Protein AF-A0A3B9WZW9-F1 (afdb_monomer)

Mean predicted aligned error: 7.16 Å

Solvent-accessible surface area (backbone atoms only — not comparable to full-atom values): 12029 Å² total; per-residue (Å²): 133,87,58,75,76,75,75,52,64,78,89,74,57,85,87,67,88,77,80,92,67,87,62,89,79,68,76,54,49,74,54,47,45,52,53,58,74,66,52,78,63,45,73,67,54,46,50,53,49,33,56,51,42,52,54,52,48,54,34,58,73,70,75,47,75,91,78,85,86,82,87,87,83,77,62,91,89,69,46,62,64,55,53,55,48,52,53,43,42,32,37,23,88,87,39,55,44,96,91,36,53,34,39,58,60,55,46,71,43,51,83,53,70,64,40,42,52,41,52,57,50,46,42,75,72,44,93,50,86,68,82,86,81,56,76,88,82,60,65,55,89,95,38,97,76,63,52,66,70,56,53,52,53,54,49,53,39,43,76,73,70,38,54,91,50,65,68,55,27,53,49,53,50,50,29,51,73,71,72,41,41,68,60,50,54,51,56,54,61,75,78,103

Foldseek 3Di:
DDDPLVVDDVVLDDPDDDDPDDDLPPQPLVVVVVVLVPDACDPVLLVVLLVVLVVLVVCVVVVHPPDDDDDFDDDPPPCRSVSVSLLLQLLAQVRDHPNHRSVVSNLVNHDDPSSSVSSVVSSVSDNDDRQDDDPVPQDDVPCPPDDPVRSVVLSVLVSVVADPPPVRSVVCVVCVVVVNNVVVVVVVVVVD

Sequence (192 aa):
MTQIRNLFDPQRGLQRSIEKVISYQASQEDRLKAEISEYIVTESIDQQLEILLEKIEAALDSGGGHEIGVWVSGFYGSGKSSFTKYLGLALDDSVQVDGQPFVRHLHDRLTRPKTKALLGAVNKRLSAAVIMLDLASQQIAGATLAEVSTVLYYKVLQELGYSRNMKVAALERKLKKDKRYEEFRKLFQEET

Secondary structure (DSSP, 8-state):
---GGGGS-TTT-SSS---SS--SS---HHHHHHHHHH----HHHHHHHHHHHHHHHHHHHTT--S---------TTSSHHHHHHHHHHHT-TT-EETTEEHHHHHHHH---HHHHHHHHHHHHH--PPP----TTT-PPTT-TT--HHHHHHHHHHHHTT--SSHHHHHHHHHHHHTT-HHHHHHHHHH--

Structure (mmCIF, N/CA/C/O backbone):
data_AF-A0A3B9WZW9-F1
#
_entry.id   AF-A0A3B9WZW9-F1
#
loop_
_atom_site.group_PDB
_atom_site.id
_atom_site.type_symbol
_atom_site.label_atom_id
_atom_site.label_alt_id
_atom_site.label_comp_id
_atom_site.label_asym_id
_atom_site.label_entity_id
_atom_site.label_seq_id
_atom_site.pdbx_PDB_ins_code
_atom_site.Cartn_x
_atom_site.Cartn_y
_atom_site.Cartn_z
_atom_site.occupancy
_atom_site.B_iso_or_equiv
_atom_site.auth_seq_id
_atom_site.auth_comp_id
_atom_site.auth_asym_id
_atom_site.auth_atom_id
_atom_site.pdbx_PDB_model_num
ATOM 1 N N . MET A 1 1 ? -12.213 -22.114 39.902 1.00 71.50 1 MET A N 1
ATOM 2 C CA . MET A 1 1 ? -11.213 -21.150 39.392 1.00 71.50 1 MET A CA 1
ATOM 3 C C . MET A 1 1 ? -11.313 -21.103 37.878 1.00 71.50 1 MET A C 1
ATOM 5 O O . MET A 1 1 ? -11.317 -22.163 37.264 1.00 71.50 1 MET A O 1
ATOM 9 N N . THR A 1 2 ? -11.420 -19.917 37.282 1.00 80.31 2 THR A N 1
ATOM 10 C CA . THR A 1 2 ? -11.384 -19.761 35.821 1.00 80.31 2 THR A CA 1
ATOM 11 C C . THR A 1 2 ? -9.961 -20.010 35.333 1.00 80.31 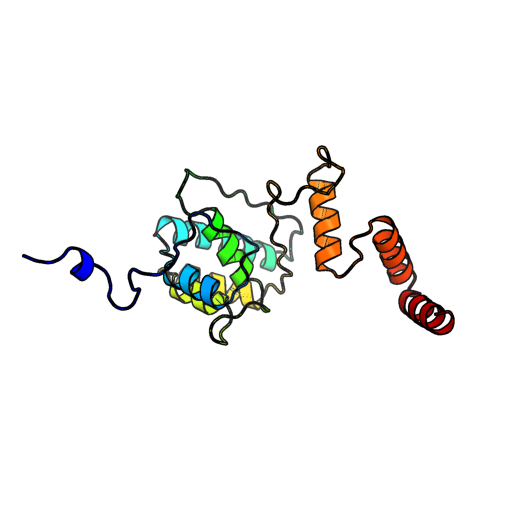2 THR A C 1
ATOM 13 O O . THR A 1 2 ? -9.027 -19.381 35.823 1.00 80.31 2 THR A O 1
ATOM 16 N N . GLN A 1 3 ? -9.773 -20.937 34.393 1.00 89.12 3 GLN A N 1
ATOM 17 C CA . GLN A 1 3 ? -8.469 -21.102 33.752 1.00 89.12 3 GLN A CA 1
ATOM 18 C C . GLN A 1 3 ? -8.208 -19.901 32.838 1.00 89.12 3 GLN A C 1
ATOM 20 O O . GLN A 1 3 ? -9.082 -19.542 32.054 1.00 89.12 3 GLN A O 1
ATOM 25 N N . ILE A 1 4 ? -7.010 -19.308 32.903 1.00 88.00 4 ILE A N 1
ATOM 26 C CA . ILE A 1 4 ? -6.629 -18.125 32.103 1.00 88.00 4 ILE A CA 1
ATOM 27 C C . ILE A 1 4 ? -6.865 -18.362 30.601 1.00 88.00 4 ILE A C 1
ATOM 29 O O . ILE A 1 4 ? -7.328 -17.471 29.900 1.00 88.00 4 ILE A O 1
ATOM 33 N N . ARG A 1 5 ? -6.645 -19.595 30.122 1.00 86.56 5 ARG A N 1
ATOM 34 C CA . ARG A 1 5 ? -6.960 -20.030 28.750 1.00 86.56 5 ARG A CA 1
ATOM 35 C C . ARG A 1 5 ? -8.390 -19.687 28.312 1.00 86.56 5 ARG A C 1
ATOM 37 O O . ARG A 1 5 ? -8.596 -19.369 27.148 1.00 86.56 5 ARG A O 1
ATOM 44 N N . ASN A 1 6 ? -9.353 -19.740 29.226 1.00 87.25 6 ASN A N 1
ATOM 45 C CA . ASN A 1 6 ? -10.769 -19.526 28.930 1.00 87.25 6 ASN A CA 1
ATOM 46 C C . ASN A 1 6 ? -11.146 -18.036 28.862 1.00 87.25 6 ASN A C 1
ATOM 48 O O . ASN A 1 6 ? -12.297 -17.726 28.578 1.00 87.25 6 ASN A O 1
ATOM 52 N N . LEU A 1 7 ? -10.205 -17.123 29.136 1.00 87.75 7 LEU A N 1
ATOM 53 C CA . LEU A 1 7 ? -10.393 -15.678 28.962 1.00 87.75 7 LEU A CA 1
ATOM 54 C C . LEU A 1 7 ? -10.143 -15.221 27.518 1.00 87.75 7 LEU A C 1
ATOM 56 O O . LEU A 1 7 ? -10.521 -14.111 27.155 1.00 87.75 7 LEU A O 1
ATOM 60 N N . PHE A 1 8 ? -9.477 -16.045 26.710 1.00 84.06 8 PHE A N 1
ATOM 61 C CA . PHE A 1 8 ? -9.136 -15.707 25.334 1.00 84.06 8 PHE A CA 1
ATOM 62 C C . PHE A 1 8 ? -10.252 -16.090 24.365 1.00 84.06 8 PHE A C 1
ATOM 64 O O . PHE A 1 8 ? -10.980 -17.054 24.594 1.00 84.06 8 PHE A O 1
ATOM 71 N N . ASP A 1 9 ? -10.341 -15.351 23.258 1.00 81.81 9 ASP A N 1
ATOM 72 C CA . ASP A 1 9 ? -11.302 -15.607 22.187 1.00 81.81 9 ASP A CA 1
ATOM 73 C C . ASP A 1 9 ? -11.101 -17.023 21.599 1.00 81.81 9 ASP A C 1
ATOM 75 O O . ASP A 1 9 ? -10.060 -17.296 20.981 1.00 81.81 9 ASP A O 1
ATOM 79 N N . PRO A 1 10 ? -12.079 -17.935 21.763 1.00 78.06 10 PRO A N 1
ATOM 80 C CA . PRO A 1 10 ? -11.962 -19.304 21.282 1.00 78.06 10 PRO A CA 1
ATOM 81 C C . PRO A 1 10 ? -11.911 -19.397 19.752 1.00 78.06 10 PRO A C 1
ATOM 83 O O . PRO A 1 10 ? -11.393 -20.390 19.243 1.00 78.06 10 PRO A O 1
ATOM 86 N N . GLN A 1 11 ? -12.387 -18.385 19.014 1.00 77.00 11 GLN A N 1
ATOM 87 C CA . GLN A 1 11 ? -12.337 -18.368 17.548 1.00 77.00 11 GLN A CA 1
ATOM 88 C C . GLN A 1 11 ? -10.932 -18.080 17.010 1.00 77.00 11 GLN A C 1
ATOM 90 O O . GLN A 1 11 ? -10.587 -18.531 15.921 1.00 77.00 11 GLN A O 1
ATOM 95 N N . ARG A 1 12 ? -10.101 -17.356 17.770 1.00 74.06 12 ARG A N 1
ATOM 96 C CA . ARG A 1 12 ? -8.727 -17.010 17.363 1.00 74.06 12 ARG A CA 1
ATOM 97 C C . ARG A 1 12 ? -7.711 -18.086 17.728 1.00 74.06 12 ARG A C 1
ATOM 99 O O . ARG A 1 12 ? -6.684 -18.209 17.063 1.00 74.06 12 ARG A O 1
ATOM 106 N N . GLY A 1 13 ? -8.006 -18.876 18.759 1.00 75.00 13 GLY A N 1
ATOM 107 C CA . GLY A 1 13 ? -7.117 -19.916 19.263 1.00 75.00 13 GLY A CA 1
ATOM 108 C C . GLY A 1 13 ? -5.845 -19.366 19.927 1.00 75.00 13 GLY A C 1
ATOM 109 O O . GLY A 1 13 ? -5.483 -18.201 19.796 1.00 75.00 13 GLY A O 1
ATOM 110 N N . LEU A 1 14 ? -5.154 -20.235 20.671 1.00 79.19 14 LEU A N 1
ATOM 111 C CA . LEU A 1 14 ? -3.939 -19.886 21.430 1.00 79.19 14 LEU A CA 1
ATOM 112 C C . LEU A 1 14 ? -2.651 -20.486 20.862 1.00 79.19 14 LEU A C 1
ATOM 114 O O . LEU A 1 14 ? -1.567 -20.139 21.310 1.00 79.19 14 LEU A O 1
ATOM 118 N N . GLN A 1 15 ? -2.770 -21.403 19.902 1.00 81.75 15 GLN A N 1
ATOM 119 C CA . GLN A 1 15 ? -1.647 -22.200 19.392 1.00 81.75 15 GLN A CA 1
ATOM 120 C C . GLN A 1 15 ? -1.048 -21.638 18.095 1.00 81.75 15 GLN A C 1
ATOM 122 O O . GLN A 1 15 ? -0.235 -22.293 17.449 1.00 81.75 15 GLN A O 1
ATOM 127 N N . ARG A 1 16 ? -1.473 -20.441 17.678 1.00 76.19 16 ARG A N 1
ATOM 128 C CA . ARG A 1 16 ? -1.017 -19.813 16.436 1.00 76.19 16 ARG A CA 1
ATOM 129 C C . ARG A 1 16 ? 0.234 -18.972 16.667 1.00 76.19 16 ARG A C 1
ATOM 131 O O . ARG A 1 16 ? 0.377 -18.333 17.708 1.00 76.19 16 ARG A O 1
ATOM 138 N N . SER A 1 17 ? 1.104 -18.931 15.662 1.00 76.56 17 SER A N 1
ATOM 139 C CA . SER A 1 17 ? 2.227 -17.995 15.648 1.00 76.56 17 SER A CA 1
ATOM 140 C C . SER A 1 17 ? 1.712 -16.569 15.455 1.00 76.56 17 SER A C 1
ATOM 142 O O . SER A 1 17 ? 0.846 -16.338 14.612 1.00 76.56 17 SER A O 1
ATOM 144 N N . ILE A 1 18 ? 2.244 -15.622 16.228 1.00 76.25 18 ILE A N 1
ATOM 145 C CA . ILE A 1 18 ? 1.981 -14.191 16.062 1.00 76.25 18 ILE A CA 1
ATOM 146 C C . ILE A 1 18 ? 3.287 -13.545 15.624 1.00 76.25 18 ILE A C 1
ATOM 148 O O . ILE A 1 18 ? 4.288 -13.590 16.345 1.00 76.25 18 ILE A O 1
ATOM 152 N N . GLU A 1 19 ? 3.270 -12.941 14.441 1.00 73.94 19 GLU A N 1
ATOM 153 C CA . GLU A 1 19 ? 4.418 -12.200 13.942 1.00 73.94 19 GLU A CA 1
ATOM 154 C C . GLU A 1 19 ? 4.633 -10.938 14.771 1.00 73.94 19 GLU A C 1
ATOM 156 O O . GLU A 1 19 ? 3.714 -10.163 15.039 1.00 73.94 19 GLU A O 1
ATOM 161 N N . LYS A 1 20 ? 5.881 -10.726 15.186 1.00 73.19 20 LYS A N 1
ATOM 162 C CA . LYS A 1 20 ? 6.245 -9.564 16.005 1.00 73.19 20 LYS A CA 1
ATOM 163 C C . LYS A 1 20 ? 6.284 -8.275 15.188 1.00 73.19 20 LYS A C 1
ATOM 165 O O . LYS A 1 20 ? 6.186 -7.192 15.761 1.00 73.19 20 LYS A O 1
ATOM 170 N N . VAL A 1 21 ? 6.494 -8.387 13.875 1.00 75.56 21 VAL A N 1
ATOM 171 C CA . VAL A 1 21 ? 6.738 -7.257 12.979 1.00 75.56 21 VAL A CA 1
ATOM 172 C C . VAL A 1 21 ? 5.962 -7.448 11.683 1.00 75.56 21 VAL A C 1
ATOM 174 O O . VAL A 1 21 ? 5.984 -8.516 11.080 1.00 75.56 21 VAL A O 1
ATOM 177 N N . ILE A 1 22 ? 5.314 -6.376 11.236 1.00 78.12 22 ILE A N 1
ATOM 178 C CA . ILE A 1 22 ? 4.653 -6.325 9.934 1.00 78.12 22 ILE A CA 1
ATOM 179 C C . ILE A 1 22 ? 5.714 -6.222 8.839 1.00 78.12 22 ILE A C 1
ATOM 181 O O . ILE A 1 22 ? 6.475 -5.255 8.800 1.00 78.12 22 ILE A O 1
ATOM 185 N N . SER A 1 23 ? 5.736 -7.206 7.940 1.00 77.38 23 SER A N 1
ATOM 186 C CA . SER A 1 23 ? 6.577 -7.214 6.740 1.00 77.38 23 SER A CA 1
ATOM 187 C C . SER A 1 23 ? 5.741 -6.974 5.487 1.00 77.38 23 SER A C 1
ATOM 189 O O . SER A 1 23 ? 4.603 -7.439 5.383 1.00 77.38 23 SER A O 1
ATOM 191 N N . TYR A 1 24 ? 6.332 -6.286 4.514 1.00 73.06 24 TYR A N 1
ATOM 192 C CA . TYR A 1 24 ? 5.744 -6.062 3.194 1.00 73.06 24 TYR A CA 1
ATOM 193 C C . TYR A 1 24 ? 5.831 -7.283 2.267 1.00 73.06 24 TYR A C 1
ATOM 195 O O . TYR A 1 24 ? 5.110 -7.343 1.281 1.00 73.06 24 TYR A O 1
ATOM 203 N N . GLN A 1 25 ? 6.693 -8.258 2.577 1.00 64.88 25 GLN A N 1
ATOM 204 C CA . GLN A 1 25 ? 6.951 -9.424 1.716 1.00 64.88 25 GLN A CA 1
ATOM 205 C C . GLN A 1 25 ? 6.120 -10.659 2.093 1.00 64.88 25 GLN A C 1
ATOM 207 O O . GLN A 1 25 ? 6.136 -11.659 1.380 1.00 64.88 25 GLN A O 1
ATOM 212 N N . ALA A 1 26 ? 5.415 -10.627 3.228 1.00 58.44 26 ALA A N 1
ATOM 213 C CA . ALA A 1 26 ? 4.589 -11.743 3.671 1.00 58.44 26 ALA A CA 1
ATOM 214 C C . ALA A 1 26 ? 3.283 -11.779 2.857 1.00 58.44 26 ALA A C 1
ATOM 216 O O . ALA A 1 26 ? 2.298 -11.147 3.230 1.00 58.44 26 ALA A O 1
ATOM 217 N N . SER A 1 27 ? 3.307 -12.499 1.734 1.00 59.19 27 SER A N 1
ATOM 218 C CA . SER A 1 27 ? 2.210 -12.614 0.761 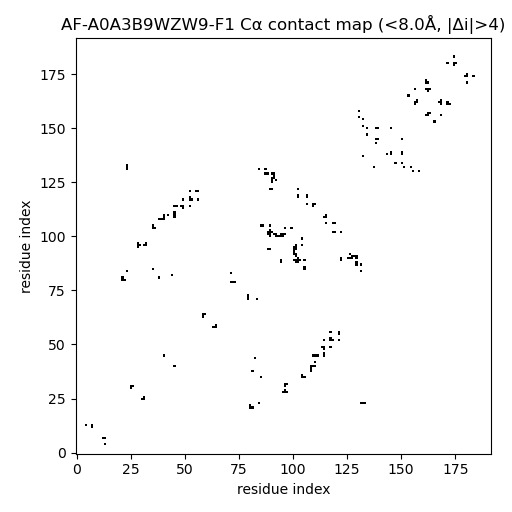1.00 59.19 27 SER A CA 1
ATOM 219 C C . SER A 1 27 ? 1.383 -13.897 0.891 1.00 59.19 27 SER A C 1
ATOM 221 O O . SER A 1 27 ? 0.573 -14.196 0.020 1.00 59.19 27 SER A O 1
ATOM 223 N N . GLN A 1 28 ? 1.566 -14.682 1.960 1.00 74.94 28 GLN A N 1
ATOM 224 C CA . GLN A 1 28 ? 0.666 -15.812 2.199 1.00 74.94 28 GLN A CA 1
ATOM 225 C C . GLN A 1 28 ? -0.715 -15.271 2.569 1.00 74.94 28 GLN A C 1
ATOM 227 O O . GLN A 1 28 ? -0.862 -14.619 3.604 1.00 74.94 28 GLN A O 1
ATOM 232 N N . GLU A 1 29 ? -1.706 -15.551 1.726 1.00 83.62 29 GLU A N 1
ATOM 233 C CA . GLU A 1 29 ? -3.083 -15.068 1.861 1.00 83.62 29 GLU A CA 1
ATOM 234 C C . GLU A 1 29 ? -3.657 -15.337 3.260 1.00 83.62 29 GLU A C 1
ATOM 236 O O . GLU A 1 29 ? -4.173 -14.418 3.892 1.00 83.62 29 GLU A O 1
ATOM 241 N N . ASP A 1 30 ? -3.450 -16.540 3.809 1.00 82.88 30 ASP A N 1
ATOM 242 C CA . ASP A 1 30 ? -3.883 -16.907 5.168 1.00 82.88 30 ASP A CA 1
ATOM 243 C C . ASP A 1 30 ? -3.315 -15.984 6.255 1.00 82.88 30 ASP A C 1
ATOM 245 O O . ASP A 1 30 ? -3.989 -15.655 7.236 1.00 82.88 30 ASP A O 1
ATOM 249 N N . ARG A 1 31 ? -2.066 -15.537 6.088 1.00 83.88 31 ARG A N 1
ATOM 250 C CA . ARG A 1 31 ? -1.434 -14.600 7.025 1.00 83.88 31 ARG A CA 1
ATOM 251 C C . ARG A 1 31 ? -2.016 -13.213 6.863 1.00 83.88 31 ARG A C 1
ATOM 253 O O . ARG A 1 31 ? -2.354 -12.585 7.860 1.00 83.88 31 ARG A O 1
ATOM 260 N N . LEU A 1 32 ? -2.162 -12.756 5.621 1.00 88.69 32 LEU A N 1
ATOM 261 C CA . LEU A 1 32 ? -2.729 -11.446 5.332 1.00 88.69 32 LEU A CA 1
ATOM 262 C C . LEU A 1 32 ? -4.173 -11.342 5.842 1.00 88.69 32 LEU A C 1
ATOM 264 O O . LEU A 1 32 ? -4.550 -10.319 6.410 1.00 88.69 32 LEU A O 1
ATOM 268 N N . LYS A 1 33 ? -4.943 -12.428 5.725 1.00 90.19 33 LYS A N 1
ATOM 269 C CA . LYS A 1 33 ? -6.277 -12.586 6.305 1.00 90.19 33 LYS A CA 1
ATOM 270 C C . LYS A 1 33 ? -6.266 -12.411 7.817 1.00 90.19 33 LYS A C 1
ATOM 272 O O . LYS A 1 33 ? -7.033 -11.605 8.340 1.00 90.19 33 LYS A O 1
ATOM 277 N N . ALA A 1 34 ? -5.399 -13.135 8.524 1.00 87.81 34 ALA A N 1
ATOM 278 C CA . ALA A 1 34 ? -5.277 -13.001 9.973 1.00 87.81 34 ALA A CA 1
ATOM 279 C C . ALA A 1 34 ? -4.880 -11.567 10.366 1.00 87.81 34 ALA A C 1
ATOM 281 O O . ALA A 1 34 ? -5.552 -10.941 11.185 1.00 87.81 34 ALA A O 1
ATOM 282 N N . GLU A 1 35 ? -3.862 -11.013 9.705 1.00 90.25 35 GLU A N 1
ATOM 283 C CA . GLU A 1 35 ? -3.354 -9.656 9.913 1.00 90.25 35 GLU A CA 1
ATOM 284 C C . GLU A 1 35 ? -4.445 -8.583 9.773 1.00 90.25 35 GLU A C 1
ATOM 286 O O . GLU A 1 35 ? -4.653 -7.792 10.698 1.00 90.25 35 GLU A O 1
ATOM 291 N N . ILE A 1 36 ? -5.178 -8.558 8.652 1.00 92.88 36 ILE A N 1
ATOM 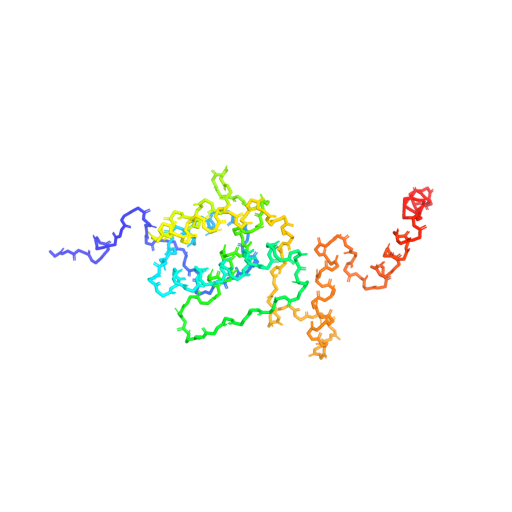292 C CA . ILE A 1 36 ? -6.242 -7.566 8.443 1.00 92.88 36 ILE A CA 1
ATOM 293 C C . ILE A 1 36 ? -7.436 -7.824 9.363 1.00 92.88 36 ILE A C 1
ATOM 295 O O . ILE A 1 36 ? -8.087 -6.877 9.807 1.00 92.88 36 ILE A O 1
ATOM 299 N N . SER A 1 37 ? -7.698 -9.087 9.724 1.00 91.12 37 SER A N 1
ATOM 300 C CA . SER A 1 37 ? -8.785 -9.432 10.643 1.00 91.12 37 SER A CA 1
ATOM 301 C C . SER A 1 37 ? -8.570 -8.923 12.071 1.00 91.12 37 SER A C 1
ATOM 303 O O . SER A 1 37 ? -9.526 -8.713 12.824 1.00 91.12 37 SER A O 1
ATOM 305 N N . GLU A 1 38 ? -7.311 -8.696 12.429 1.00 88.81 38 GLU A N 1
ATOM 306 C CA . GLU A 1 38 ? -6.873 -8.244 13.746 1.00 88.81 38 GLU A CA 1
ATOM 307 C C . GLU A 1 38 ? -6.491 -6.772 13.765 1.00 88.81 38 GLU A C 1
ATOM 309 O O . GLU A 1 38 ? -6.250 -6.214 14.835 1.00 88.81 38 GLU A O 1
ATOM 314 N N . TYR A 1 39 ? -6.466 -6.130 12.599 1.00 93.12 39 TYR A N 1
ATOM 315 C CA . TYR A 1 39 ? -6.153 -4.723 12.501 1.00 93.12 39 TYR A CA 1
ATOM 316 C C . TYR A 1 39 ? -7.255 -3.878 13.139 1.00 93.12 39 TYR A C 1
ATOM 318 O O . TYR A 1 39 ? -8.403 -3.866 12.691 1.00 93.12 39 TYR A O 1
ATOM 326 N N . ILE A 1 40 ? -6.892 -3.156 14.195 1.00 92.75 40 ILE A N 1
ATOM 327 C CA . ILE A 1 40 ? -7.779 -2.210 14.861 1.00 92.75 40 ILE A CA 1
ATOM 328 C C . ILE A 1 40 ? -7.452 -0.808 14.360 1.00 92.75 40 ILE A C 1
ATOM 330 O O . ILE A 1 40 ? -6.406 -0.242 14.683 1.00 92.75 40 ILE A O 1
ATOM 334 N N . VAL A 1 41 ? -8.372 -0.246 13.581 1.00 95.19 41 VAL A N 1
ATOM 335 C CA . VAL A 1 41 ? -8.332 1.160 13.184 1.00 95.19 41 VAL A CA 1
ATOM 336 C C . VAL A 1 41 ? -8.798 1.989 14.375 1.00 95.19 41 VAL A C 1
ATOM 338 O O . VAL A 1 41 ? -9.970 1.978 14.744 1.00 95.19 41 VAL A O 1
ATOM 341 N N . THR A 1 42 ? -7.861 2.687 15.008 1.00 94.94 42 THR A N 1
ATOM 342 C CA . THR A 1 42 ? -8.189 3.684 16.030 1.00 94.94 42 THR A CA 1
ATOM 343 C C . THR A 1 42 ? -8.753 4.941 15.374 1.00 94.94 42 THR A C 1
ATOM 345 O O . THR A 1 42 ? -8.535 5.180 14.187 1.00 94.94 42 THR A O 1
ATOM 348 N N . GLU A 1 43 ? -9.412 5.794 16.157 1.00 95.56 43 GLU A N 1
ATOM 349 C CA . GLU A 1 43 ? -9.909 7.093 15.681 1.00 95.56 43 GLU A CA 1
ATOM 350 C C . GLU A 1 43 ? -8.806 7.927 15.006 1.00 95.56 43 GLU A C 1
ATOM 352 O O . GLU A 1 43 ? -9.015 8.497 13.937 1.00 95.56 43 GLU A O 1
ATOM 357 N N . SER A 1 44 ? -7.598 7.924 15.583 1.00 94.06 44 SER A N 1
ATOM 358 C CA . SER A 1 44 ? -6.443 8.622 15.015 1.00 94.06 44 SER A CA 1
ATOM 359 C C . SER A 1 44 ? -6.019 8.041 13.662 1.00 94.06 44 SER A C 1
ATOM 361 O O . SER A 1 44 ? -5.787 8.803 12.728 1.00 94.06 44 SER A O 1
ATOM 363 N N . ILE A 1 45 ? -5.960 6.711 13.521 1.00 95.25 45 ILE A N 1
ATOM 364 C CA . ILE A 1 45 ? -5.635 6.056 12.242 1.00 95.25 45 ILE A CA 1
ATOM 365 C C . ILE A 1 45 ? -6.680 6.414 11.182 1.00 95.25 45 ILE A C 1
ATOM 367 O O . ILE A 1 45 ? -6.312 6.793 10.072 1.00 95.25 45 ILE A O 1
ATOM 371 N N . ASP A 1 46 ? -7.965 6.327 11.531 1.00 96.56 46 ASP A N 1
ATOM 372 C CA . ASP A 1 46 ? -9.079 6.645 10.632 1.00 96.56 46 ASP A CA 1
ATOM 373 C C . ASP A 1 46 ? -9.002 8.109 10.160 1.00 96.56 46 ASP A C 1
ATOM 375 O O . ASP A 1 46 ? -9.092 8.402 8.970 1.00 96.56 46 ASP A O 1
ATOM 379 N N . GLN A 1 47 ? -8.726 9.044 11.077 1.00 96.69 47 GLN A N 1
ATOM 380 C CA . GLN A 1 47 ? -8.537 10.457 10.750 1.00 96.69 47 GLN A CA 1
ATOM 381 C C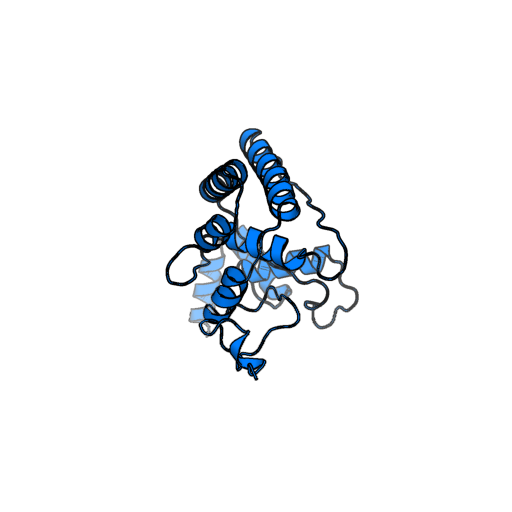 . GLN A 1 47 ? -7.332 10.719 9.843 1.00 96.69 47 GLN A C 1
ATOM 383 O O . GLN A 1 47 ? -7.442 11.519 8.916 1.00 96.69 47 GLN A O 1
ATOM 388 N N . GLN A 1 48 ? -6.197 10.060 10.076 1.00 95.75 48 GLN A N 1
ATOM 389 C CA . GLN A 1 48 ? -5.021 10.219 9.216 1.00 95.75 48 GLN A CA 1
ATOM 390 C C . GLN A 1 48 ? -5.246 9.620 7.820 1.00 95.75 48 GLN A C 1
ATOM 392 O O . GLN A 1 48 ? -4.794 10.203 6.834 1.00 95.75 48 GLN A O 1
ATOM 397 N N . LEU A 1 49 ? -5.979 8.504 7.715 1.00 96.69 49 LEU A N 1
ATOM 398 C CA . LEU A 1 49 ? -6.412 7.960 6.424 1.00 96.69 49 LEU A CA 1
ATOM 399 C C . LEU A 1 49 ? -7.338 8.934 5.696 1.00 96.69 49 LEU A C 1
ATOM 401 O O . LEU A 1 49 ? -7.126 9.173 4.514 1.00 96.69 49 LEU A O 1
ATOM 405 N N . GLU A 1 50 ? -8.317 9.524 6.388 1.00 97.31 50 GLU A N 1
ATOM 406 C CA . GLU A 1 50 ? -9.221 10.517 5.795 1.00 97.31 50 GLU A CA 1
ATOM 407 C C . GLU A 1 50 ? -8.434 11.681 5.184 1.00 97.31 50 GLU A C 1
ATOM 409 O O . GLU A 1 50 ? -8.587 11.960 3.999 1.00 97.31 50 GLU A O 1
ATOM 414 N N . ILE A 1 51 ? -7.532 12.296 5.959 1.00 95.94 51 ILE A N 1
ATOM 415 C CA . ILE A 1 51 ? -6.707 13.422 5.497 1.00 95.94 51 ILE A CA 1
ATOM 416 C C . ILE A 1 51 ? -5.880 13.023 4.272 1.00 95.94 51 ILE A C 1
ATOM 418 O O . ILE A 1 51 ? -5.812 13.771 3.299 1.00 95.94 51 ILE A O 1
ATOM 422 N N . LEU A 1 52 ? -5.241 11.853 4.302 1.00 94.94 52 LEU A N 1
ATOM 423 C CA . LEU A 1 52 ? -4.426 11.385 3.185 1.00 94.94 52 LEU A CA 1
ATOM 424 C C . LEU A 1 52 ? -5.270 11.138 1.927 1.00 94.94 52 LEU A C 1
ATOM 426 O O . LEU A 1 52 ? -4.891 11.576 0.841 1.00 94.94 52 LEU A O 1
ATOM 430 N N . LEU A 1 53 ? -6.420 10.481 2.065 1.00 95.00 53 LEU A N 1
ATOM 431 C CA . LEU A 1 53 ? -7.307 10.184 0.942 1.00 95.00 53 LEU A CA 1
ATOM 432 C C . LEU A 1 53 ? -7.903 11.458 0.329 1.00 95.00 53 LEU A C 1
ATOM 434 O O . LEU A 1 53 ? -7.969 11.547 -0.892 1.00 95.00 53 LEU A O 1
ATOM 438 N N . GLU A 1 54 ? -8.244 12.470 1.133 1.00 95.00 54 GLU A N 1
ATOM 439 C CA . GLU A 1 54 ? -8.661 13.790 0.630 1.00 95.00 54 GLU A CA 1
ATOM 440 C C . GLU A 1 54 ? -7.568 14.457 -0.211 1.00 95.00 54 GLU A C 1
ATOM 442 O O . GLU A 1 54 ? -7.849 15.061 -1.245 1.00 95.00 54 GLU A O 1
ATOM 447 N N . LYS A 1 55 ? -6.300 14.355 0.214 1.00 92.31 55 LYS A N 1
ATOM 448 C CA . LYS A 1 55 ? -5.174 14.901 -0.559 1.00 92.31 55 LYS A CA 1
ATOM 449 C C . LYS A 1 55 ? -4.968 14.149 -1.867 1.00 92.31 55 LYS A C 1
ATOM 451 O O . LYS A 1 55 ? -4.680 14.788 -2.877 1.00 92.31 55 LYS A O 1
ATOM 456 N N . ILE A 1 56 ? -5.132 12.826 -1.859 1.00 90.88 56 ILE A N 1
ATOM 457 C CA . ILE A 1 56 ? -5.068 12.014 -3.080 1.00 90.88 56 ILE A CA 1
ATOM 458 C C . ILE A 1 56 ? -6.214 12.394 -4.025 1.00 90.88 56 ILE A C 1
ATOM 460 O O . ILE A 1 56 ? -5.974 12.628 -5.205 1.00 90.88 56 ILE A O 1
ATOM 464 N N . GLU A 1 57 ? -7.441 12.520 -3.521 1.00 90.44 57 GLU A N 1
ATOM 465 C CA . GLU A 1 57 ? -8.601 12.915 -4.323 1.00 90.44 57 GLU A CA 1
ATOM 466 C C . GLU A 1 57 ? -8.419 14.304 -4.949 1.00 90.44 57 GLU A C 1
ATOM 468 O O . GLU A 1 57 ? -8.546 14.450 -6.165 1.00 90.44 57 GLU A O 1
ATOM 473 N N . ALA A 1 58 ? -8.008 15.301 -4.160 1.00 89.88 58 ALA A N 1
ATOM 474 C CA . ALA A 1 58 ? -7.746 16.651 -4.661 1.00 89.88 58 ALA A CA 1
ATOM 475 C C . ALA A 1 58 ? -6.637 16.682 -5.732 1.00 89.88 58 ALA A C 1
ATOM 477 O O . ALA A 1 58 ? -6.679 17.478 -6.677 1.00 89.88 58 ALA A O 1
ATOM 478 N N . ALA A 1 59 ? -5.636 15.807 -5.615 1.00 87.88 59 ALA A N 1
ATOM 479 C CA . ALA A 1 59 ? -4.591 15.671 -6.622 1.00 87.88 59 ALA A CA 1
ATOM 480 C C . ALA A 1 59 ? -5.107 15.049 -7.926 1.00 87.88 59 ALA A C 1
ATOM 482 O O . ALA A 1 59 ? -4.713 15.478 -9.011 1.00 87.88 59 ALA A O 1
ATOM 483 N N . LEU A 1 60 ? -6.009 14.071 -7.830 1.00 86.88 60 LEU A N 1
ATOM 484 C CA . LEU A 1 60 ? -6.662 13.472 -8.992 1.00 86.88 60 LEU A CA 1
ATOM 485 C C . LEU A 1 60 ? -7.584 14.477 -9.698 1.00 86.88 60 LEU A C 1
ATOM 487 O O . LEU A 1 60 ? -7.614 14.509 -10.927 1.00 86.88 60 LEU A O 1
ATOM 491 N N . ASP A 1 61 ? -8.294 15.323 -8.949 1.00 88.00 61 ASP A N 1
ATOM 492 C CA . ASP A 1 61 ? -9.187 16.352 -9.503 1.00 88.00 61 ASP A CA 1
ATOM 493 C C . ASP A 1 61 ? -8.434 17.483 -10.218 1.00 88.00 61 ASP A C 1
ATOM 495 O O . ASP A 1 61 ? -8.914 18.021 -11.213 1.00 88.00 61 ASP A O 1
ATOM 499 N N . SER A 1 62 ? -7.234 17.829 -9.748 1.00 84.38 62 SER A N 1
ATOM 500 C CA . SER A 1 62 ? -6.401 18.894 -10.332 1.00 84.38 62 SER A CA 1
ATOM 501 C C . SER A 1 62 ? -5.614 18.465 -11.579 1.00 84.38 62 SER A C 1
ATOM 503 O O . SER A 1 62 ? -4.753 19.205 -12.051 1.00 84.38 62 SER A O 1
ATOM 505 N N . GLY A 1 63 ? -5.913 17.291 -12.143 1.00 74.75 63 GLY A N 1
ATOM 506 C CA . GLY A 1 63 ? -5.252 16.773 -13.343 1.00 74.75 63 GLY A CA 1
ATOM 507 C C . GLY A 1 63 ? -3.949 16.018 -13.068 1.00 74.75 63 GLY A C 1
ATOM 508 O O . GLY A 1 63 ? -3.216 15.729 -14.010 1.00 74.75 63 GLY A O 1
ATOM 509 N N . GLY A 1 64 ? -3.676 15.663 -11.805 1.00 64.06 64 GLY A N 1
ATOM 510 C CA . GLY A 1 64 ? -2.606 14.743 -11.421 1.00 64.06 64 GLY A CA 1
ATOM 511 C C . GLY A 1 64 ? -1.228 15.387 -11.286 1.00 64.06 64 GLY A C 1
ATOM 512 O O . GLY A 1 64 ? -0.318 15.031 -12.025 1.00 64.06 64 GLY A O 1
ATOM 513 N N . GLY A 1 65 ? -1.032 16.279 -10.308 1.00 58.25 65 GLY A N 1
ATOM 514 C CA . GLY A 1 65 ? 0.314 16.729 -9.922 1.00 58.25 65 GLY A CA 1
ATOM 515 C C . GLY A 1 65 ? 1.211 15.532 -9.573 1.00 58.25 65 GLY A C 1
ATOM 516 O O . GLY A 1 65 ? 0.939 14.808 -8.619 1.00 58.25 65 GLY A O 1
ATOM 517 N N . HIS A 1 66 ? 2.250 15.297 -10.378 1.00 59.06 66 HIS A N 1
ATOM 518 C CA . HIS A 1 66 ? 2.907 13.989 -10.519 1.00 59.06 66 HIS A CA 1
ATOM 519 C C . HIS A 1 66 ? 3.827 13.545 -9.365 1.00 59.06 66 HIS A C 1
ATOM 521 O O . HIS A 1 66 ? 4.449 12.490 -9.466 1.00 59.06 66 HIS A O 1
ATOM 527 N N . GLU A 1 67 ? 3.935 14.298 -8.269 1.00 69.50 67 GLU A N 1
ATOM 528 C CA . GLU A 1 67 ? 4.947 14.043 -7.234 1.00 69.50 67 GLU A CA 1
ATOM 529 C C . GLU A 1 67 ? 4.406 14.363 -5.833 1.00 69.50 67 GLU A C 1
ATOM 531 O O . GLU A 1 67 ? 4.616 15.446 -5.290 1.00 69.50 67 GLU A O 1
ATOM 536 N N . ILE A 1 68 ? 3.687 13.412 -5.227 1.00 74.31 68 ILE A N 1
ATOM 537 C CA . ILE A 1 68 ? 3.201 13.536 -3.845 1.00 74.31 68 ILE A CA 1
ATOM 538 C C . ILE A 1 68 ? 4.058 12.668 -2.932 1.00 74.31 68 ILE A C 1
ATOM 540 O O . ILE A 1 68 ? 4.035 11.441 -3.010 1.00 74.31 68 ILE A O 1
ATOM 544 N N . GLY A 1 69 ? 4.799 13.321 -2.039 1.00 85.81 69 GLY A N 1
ATOM 545 C CA . GLY A 1 69 ? 5.509 12.669 -0.945 1.00 85.81 69 GLY A CA 1
ATOM 546 C C . GLY A 1 69 ? 4.670 12.670 0.330 1.00 85.81 69 GLY A C 1
ATOM 547 O O . GLY A 1 69 ? 4.201 13.721 0.763 1.00 85.81 69 GLY A O 1
ATOM 548 N N . VAL A 1 70 ? 4.513 11.504 0.959 1.00 89.50 70 VAL A N 1
ATOM 549 C CA . VAL A 1 70 ? 3.832 11.357 2.254 1.00 89.50 70 VAL A CA 1
ATOM 550 C C . VAL A 1 70 ? 4.822 10.822 3.276 1.00 89.50 70 VAL A C 1
ATOM 552 O O . VAL A 1 70 ? 5.465 9.798 3.052 1.00 89.50 70 VAL A O 1
ATOM 555 N N . TRP A 1 71 ? 4.929 11.501 4.417 1.00 92.00 71 TRP A N 1
ATOM 556 C CA . TRP A 1 71 ? 5.771 11.071 5.528 1.00 92.00 71 TRP A CA 1
ATOM 557 C C . TRP A 1 71 ? 4.914 10.541 6.678 1.00 92.00 71 TRP A C 1
ATOM 559 O O . TRP A 1 71 ? 4.154 11.293 7.287 1.00 92.00 71 TRP A O 1
ATOM 569 N N . VAL A 1 72 ? 5.055 9.253 6.999 1.00 92.44 72 VAL A N 1
ATOM 570 C CA . VAL A 1 72 ? 4.331 8.606 8.104 1.00 92.44 72 VAL A CA 1
ATOM 571 C C . VAL A 1 72 ? 5.275 8.419 9.292 1.00 92.44 72 VAL A C 1
ATOM 573 O O . VAL A 1 72 ? 6.231 7.647 9.228 1.00 92.44 72 VAL A O 1
ATOM 576 N N . SER A 1 73 ? 5.002 9.112 10.399 1.00 92.56 73 SER A N 1
ATOM 577 C CA . SER A 1 73 ? 5.823 9.099 11.618 1.00 92.56 73 SER A CA 1
ATOM 578 C C . SER A 1 73 ? 5.008 8.770 12.874 1.00 92.56 73 SER A C 1
ATOM 580 O O . SER A 1 73 ? 3.782 8.710 12.843 1.00 92.56 73 SER A O 1
ATOM 582 N N . GLY A 1 74 ? 5.694 8.464 13.982 1.00 90.19 74 GLY A N 1
ATOM 583 C CA . GLY A 1 74 ? 5.065 8.026 15.235 1.00 90.19 74 GLY A CA 1
ATOM 584 C C . GLY A 1 74 ? 5.899 7.014 16.026 1.00 90.19 74 GLY A C 1
ATOM 585 O O . GLY A 1 74 ? 6.850 6.422 15.508 1.00 90.19 74 GLY A O 1
ATOM 586 N N . PHE A 1 75 ? 5.529 6.787 17.287 1.00 89.94 75 PHE A N 1
ATOM 587 C CA . PHE A 1 75 ? 6.261 5.926 18.227 1.00 89.94 75 PHE A CA 1
ATOM 588 C C . PHE A 1 75 ? 6.242 4.434 17.851 1.00 89.94 75 PHE A C 1
ATOM 590 O O . PHE A 1 75 ? 5.471 3.988 16.997 1.00 89.94 75 PHE A O 1
ATOM 597 N N . TYR A 1 76 ? 7.118 3.635 18.464 1.00 87.25 76 TYR A N 1
ATOM 598 C CA . TYR A 1 76 ? 7.111 2.182 18.275 1.00 87.25 76 TYR A CA 1
ATOM 599 C C . TYR A 1 76 ? 5.744 1.590 18.659 1.00 87.25 76 TYR A C 1
ATOM 601 O O . TYR A 1 76 ? 5.152 1.990 19.656 1.00 87.25 76 TYR A O 1
ATOM 609 N N . GLY A 1 77 ? 5.223 0.671 17.841 1.00 85.31 77 GLY A N 1
ATOM 610 C CA . GLY A 1 77 ? 3.902 0.070 18.057 1.00 85.31 77 GLY A CA 1
ATOM 611 C C . GLY A 1 77 ? 2.700 0.940 17.662 1.00 85.31 77 GLY A C 1
ATOM 612 O O . GLY A 1 77 ? 1.575 0.471 17.759 1.00 85.31 77 GLY A O 1
ATOM 613 N N . SER A 1 78 ? 2.894 2.162 17.147 1.00 89.06 78 SER A N 1
ATOM 614 C CA . SER A 1 78 ? 1.783 3.058 16.769 1.00 89.06 78 SER A CA 1
ATOM 615 C C . SER A 1 78 ? 1.044 2.681 15.471 1.00 89.06 78 SER A C 1
ATOM 617 O O . SER A 1 78 ? 0.211 3.446 15.001 1.00 89.06 78 SER A O 1
ATOM 619 N N . GLY A 1 79 ? 1.380 1.549 14.843 1.00 90.44 79 GLY A N 1
ATOM 620 C CA . GLY A 1 79 ? 0.695 1.058 13.639 1.00 90.44 79 GLY A CA 1
ATOM 621 C C . GLY A 1 79 ? 1.162 1.635 12.295 1.00 90.44 79 GLY A C 1
ATOM 622 O O . GLY A 1 79 ? 0.514 1.372 11.291 1.00 90.44 79 GLY A O 1
ATOM 623 N N . LYS A 1 80 ? 2.286 2.367 12.230 1.00 93.06 80 LYS A N 1
ATOM 624 C CA . LYS A 1 80 ? 2.795 2.991 10.982 1.00 93.06 80 LYS A CA 1
ATOM 625 C C . LYS A 1 80 ? 2.958 2.013 9.816 1.00 93.06 80 LYS A C 1
ATOM 627 O O . LYS A 1 80 ? 2.455 2.271 8.734 1.00 93.06 80 LYS A O 1
ATOM 632 N N . SER A 1 81 ? 3.649 0.892 10.040 1.00 91.12 81 SER A N 1
ATOM 633 C CA . SER A 1 81 ? 3.898 -0.091 8.979 1.00 91.12 81 SER A CA 1
ATOM 634 C C . SER A 1 81 ? 2.608 -0.771 8.521 1.00 91.12 81 SER A C 1
ATOM 636 O O . SER A 1 81 ? 2.444 -1.020 7.336 1.00 91.12 81 SER A O 1
ATOM 638 N N . SER A 1 82 ? 1.670 -1.035 9.440 1.00 92.75 82 SER A N 1
ATOM 639 C CA . SER A 1 82 ? 0.332 -1.532 9.092 1.00 92.75 82 SER A CA 1
ATOM 640 C C . SER A 1 82 ? -0.452 -0.508 8.277 1.00 92.75 82 SER A C 1
ATOM 642 O O . SER A 1 82 ? -1.058 -0.873 7.279 1.00 92.75 82 SER A O 1
ATOM 644 N N . PHE A 1 83 ? -0.405 0.769 8.672 1.00 95.25 83 PHE A N 1
ATOM 645 C CA . PHE A 1 83 ? -1.072 1.869 7.975 1.00 95.25 83 PHE A CA 1
ATOM 646 C C . PHE A 1 83 ? -0.650 1.920 6.504 1.00 95.25 83 PHE A C 1
ATOM 648 O O . PHE A 1 83 ? -1.495 1.867 5.615 1.00 95.25 83 PHE A O 1
ATOM 655 N N . THR A 1 84 ? 0.657 1.964 6.237 1.00 94.31 84 THR A N 1
ATOM 656 C CA . THR A 1 84 ? 1.189 2.056 4.871 1.00 94.31 84 THR A CA 1
ATOM 657 C C . THR A 1 84 ? 1.020 0.755 4.095 1.00 94.31 84 THR A C 1
ATOM 659 O O . THR A 1 84 ? 0.646 0.800 2.926 1.00 94.31 84 THR A O 1
ATOM 662 N N . LYS A 1 85 ? 1.236 -0.406 4.735 1.00 93.69 85 LYS A N 1
ATOM 663 C CA . LYS A 1 85 ? 1.027 -1.719 4.109 1.00 93.69 85 LYS A CA 1
ATOM 664 C C . LYS A 1 85 ? -0.415 -1.872 3.645 1.00 93.69 85 LYS A C 1
ATOM 666 O O . LYS A 1 85 ? -0.642 -2.147 2.476 1.00 93.69 85 LYS A O 1
ATOM 671 N N . TYR A 1 86 ? -1.385 -1.693 4.535 1.00 95.38 86 TYR A N 1
ATOM 672 C CA . TYR A 1 86 ? -2.781 -1.955 4.200 1.00 95.38 86 TYR A CA 1
ATOM 673 C C . TYR A 1 86 ? -3.355 -0.910 3.253 1.00 95.38 86 TYR A C 1
ATOM 675 O O . TYR A 1 86 ? -4.132 -1.283 2.384 1.00 95.38 86 TYR A O 1
ATOM 683 N N . LEU A 1 87 ? -2.940 0.358 3.356 1.00 95.25 87 LEU A N 1
ATOM 684 C CA . LEU A 1 87 ? -3.302 1.348 2.346 1.00 95.25 87 LEU A CA 1
ATOM 685 C C . LEU A 1 87 ? -2.765 0.949 0.970 1.00 95.25 87 LEU A C 1
ATOM 687 O O . LEU A 1 87 ? -3.533 0.927 0.021 1.00 95.25 87 LEU A O 1
ATOM 691 N N . GLY A 1 88 ? -1.481 0.595 0.853 1.00 93.62 88 GLY A N 1
ATOM 692 C CA . GLY A 1 88 ? -0.930 0.198 -0.441 1.00 93.62 88 GLY A CA 1
ATOM 693 C C . GLY A 1 88 ? -1.582 -1.075 -0.988 1.00 93.62 88 GLY A C 1
ATOM 694 O O . GLY A 1 88 ? -1.977 -1.087 -2.141 1.00 93.62 88 GLY A O 1
ATOM 695 N N . LEU A 1 89 ? -1.806 -2.107 -0.167 1.00 93.69 89 LEU A N 1
ATOM 696 C CA . LEU A 1 89 ? -2.538 -3.305 -0.608 1.00 93.69 89 LEU A CA 1
ATOM 697 C C . LEU A 1 89 ? -3.987 -2.994 -1.012 1.00 93.69 89 LEU A C 1
ATOM 699 O O . LEU A 1 89 ? -4.537 -3.657 -1.878 1.00 93.69 89 LEU A O 1
ATOM 703 N N . ALA A 1 90 ? -4.614 -1.992 -0.394 1.00 94.88 90 ALA A N 1
ATOM 704 C CA . ALA A 1 90 ? -5.957 -1.555 -0.752 1.00 94.88 90 ALA A CA 1
ATOM 705 C C . ALA A 1 90 ? -6.009 -0.732 -2.044 1.00 94.88 90 ALA A C 1
ATOM 707 O O . ALA A 1 90 ? -7.109 -0.508 -2.524 1.00 94.88 90 ALA A O 1
ATOM 708 N N . LEU A 1 91 ? -4.870 -0.272 -2.569 1.00 92.94 91 LEU A N 1
ATOM 709 C CA . LEU A 1 91 ? -4.756 0.412 -3.863 1.00 92.94 91 LEU A CA 1
ATOM 710 C C . LEU A 1 91 ? -4.251 -0.520 -4.977 1.00 92.94 91 LEU A C 1
ATOM 712 O O . LEU A 1 91 ? -4.120 -0.087 -6.118 1.00 92.94 91 LEU A O 1
ATOM 716 N N . ASP A 1 92 ? -3.920 -1.769 -4.641 1.00 91.62 92 ASP A N 1
ATOM 717 C CA . ASP A 1 92 ? -3.487 -2.791 -5.586 1.00 91.62 92 ASP A CA 1
ATOM 718 C C . ASP A 1 92 ? -4.654 -3.736 -5.894 1.00 91.62 92 ASP A C 1
ATOM 720 O O . ASP A 1 92 ? -4.999 -4.618 -5.103 1.00 91.62 92 ASP A O 1
ATOM 724 N N . ASP A 1 93 ? -5.251 -3.566 -7.073 1.00 89.75 93 ASP A N 1
ATOM 725 C CA . ASP A 1 93 ? -6.401 -4.359 -7.518 1.00 89.75 93 ASP A CA 1
ATOM 726 C C . ASP A 1 93 ? -6.089 -5.862 -7.677 1.00 89.75 93 ASP A C 1
ATOM 728 O O . ASP A 1 93 ? -7.011 -6.682 -7.756 1.00 89.75 93 ASP A O 1
ATOM 732 N N . SER A 1 94 ? -4.809 -6.254 -7.717 1.00 89.19 94 SER A N 1
ATOM 733 C CA . SER A 1 94 ? -4.405 -7.660 -7.815 1.00 89.19 94 SER A CA 1
ATOM 734 C C . SER A 1 94 ? -4.455 -8.402 -6.475 1.00 89.19 94 SER A C 1
ATOM 736 O O . SER A 1 94 ? -4.494 -9.635 -6.456 1.00 89.19 94 SER A O 1
ATOM 738 N N . VAL A 1 95 ? -4.491 -7.681 -5.349 1.00 90.69 95 VAL A N 1
ATOM 739 C CA . VAL A 1 95 ? -4.429 -8.283 -4.015 1.00 90.69 95 VAL A CA 1
ATOM 740 C C . VAL A 1 95 ? -5.823 -8.691 -3.552 1.00 90.69 95 VAL A C 1
ATOM 742 O O . VAL A 1 95 ? -6.722 -7.866 -3.359 1.00 90.69 95 VAL A O 1
ATOM 745 N N . GLN A 1 96 ? -5.987 -9.988 -3.302 1.00 92.75 96 GLN A N 1
ATOM 746 C CA . GLN A 1 96 ? -7.233 -10.570 -2.818 1.00 92.75 96 GLN A CA 1
ATOM 747 C C . GLN A 1 96 ? -7.013 -11.393 -1.553 1.00 92.75 96 GLN A C 1
ATOM 749 O O . GLN A 1 96 ? -5.943 -11.955 -1.330 1.00 92.75 96 GLN A O 1
ATOM 754 N N . VAL A 1 97 ? -8.054 -11.441 -0.725 1.00 93.25 97 VAL A N 1
ATOM 755 C CA . VAL A 1 97 ? -8.155 -12.307 0.450 1.00 93.25 97 VAL A CA 1
ATOM 756 C C . VAL A 1 97 ? -9.563 -12.890 0.472 1.00 93.25 97 VAL A C 1
ATOM 758 O O . VAL A 1 97 ? -10.537 -12.139 0.377 1.00 93.25 97 VAL A O 1
ATOM 761 N N . ASP A 1 98 ? -9.684 -14.212 0.586 1.00 93.12 98 ASP A N 1
ATOM 762 C CA . ASP A 1 98 ? -10.960 -14.940 0.522 1.00 93.12 98 ASP A CA 1
ATOM 763 C C . ASP A 1 98 ? -11.767 -14.608 -0.752 1.00 93.12 98 ASP A C 1
ATOM 765 O O . ASP A 1 98 ? -12.990 -14.444 -0.722 1.00 93.12 98 ASP A O 1
ATOM 769 N N . GLY A 1 99 ? -11.075 -14.435 -1.884 1.00 93.38 99 GLY A N 1
ATOM 770 C CA . GLY A 1 99 ? -11.691 -14.071 -3.168 1.00 93.38 99 GLY A CA 1
ATOM 771 C C . GLY A 1 99 ? -12.348 -12.683 -3.195 1.00 93.38 99 GLY A C 1
ATOM 772 O O . GLY A 1 99 ? -13.164 -12.403 -4.074 1.00 93.38 99 GLY A O 1
ATOM 773 N N . GLN A 1 100 ? -12.039 -11.813 -2.228 1.00 95.50 100 GLN A N 1
ATOM 774 C CA . GLN A 1 100 ? -12.471 -10.416 -2.202 1.00 95.50 100 GLN A CA 1
ATOM 775 C C . GLN A 1 100 ? -11.262 -9.479 -2.335 1.00 95.50 100 GLN A C 1
ATOM 777 O O . GLN A 1 100 ? -10.227 -9.748 -1.721 1.00 95.50 100 GLN A O 1
ATOM 782 N N . PRO A 1 101 ? -11.387 -8.355 -3.068 1.00 94.75 101 PRO A N 1
ATOM 783 C CA . PRO A 1 101 ? -10.342 -7.336 -3.125 1.00 94.75 101 PRO A CA 1
ATOM 784 C C . PRO A 1 101 ? -9.942 -6.846 -1.731 1.00 94.75 101 PRO A C 1
ATOM 786 O O . PRO A 1 101 ? -10.809 -6.598 -0.884 1.00 94.75 101 PRO A O 1
ATOM 789 N N . PHE A 1 102 ? -8.643 -6.654 -1.492 1.00 95.38 102 PHE A N 1
ATOM 790 C CA . PHE A 1 102 ? -8.124 -6.259 -0.178 1.00 95.38 102 PHE A CA 1
ATOM 791 C C . PHE A 1 102 ? -8.738 -4.950 0.343 1.00 95.38 102 PHE A C 1
ATOM 793 O O . PHE A 1 102 ? -9.007 -4.820 1.539 1.00 95.38 102 PHE A O 1
ATOM 800 N N . VAL A 1 103 ? -9.059 -4.009 -0.555 1.00 96.12 103 VAL A N 1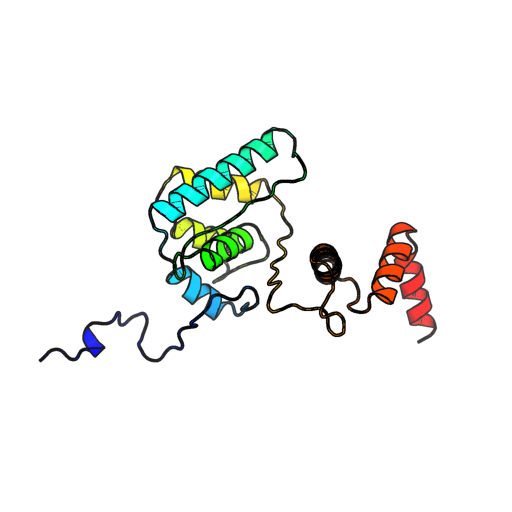
ATOM 801 C CA . VAL A 1 103 ? -9.746 -2.752 -0.216 1.00 96.12 103 VAL A CA 1
ATOM 802 C C . VAL A 1 103 ? -11.039 -2.972 0.572 1.00 96.12 103 VAL A C 1
ATOM 804 O O . VAL A 1 103 ? -11.349 -2.184 1.463 1.00 96.12 103 VAL A O 1
ATOM 807 N N . ARG A 1 104 ? -11.772 -4.064 0.310 1.00 96.88 104 ARG A N 1
ATOM 808 C CA . ARG A 1 104 ? -13.006 -4.398 1.031 1.00 96.88 104 ARG A CA 1
ATOM 809 C C . ARG A 1 104 ? -12.717 -4.757 2.486 1.00 96.88 104 ARG A C 1
ATOM 811 O O . ARG A 1 104 ? -13.406 -4.283 3.384 1.00 96.88 104 ARG A O 1
ATOM 818 N N . HIS A 1 105 ? -11.660 -5.530 2.719 1.00 97.06 105 HIS A N 1
ATOM 819 C CA . HIS A 1 105 ? -11.235 -5.904 4.066 1.00 97.06 105 HIS A CA 1
ATOM 820 C C . HIS A 1 105 ? -10.783 -4.688 4.869 1.00 97.06 105 HIS A C 1
ATOM 822 O O . HIS A 1 105 ? -11.180 -4.555 6.023 1.00 97.06 105 HIS A O 1
ATOM 828 N N . LEU A 1 106 ? -10.011 -3.774 4.267 1.00 97.31 106 LEU A N 1
ATOM 829 C CA . LEU A 1 106 ? -9.634 -2.521 4.928 1.00 97.31 106 LEU A CA 1
ATOM 830 C C . LEU A 1 106 ? -10.857 -1.635 5.190 1.00 97.31 106 LEU A C 1
ATOM 832 O O . LEU A 1 106 ? -11.008 -1.119 6.295 1.00 97.31 106 LEU A O 1
ATOM 836 N N . HIS A 1 107 ? -11.751 -1.500 4.210 1.00 97.19 107 HIS A N 1
ATOM 837 C CA . HIS A 1 107 ? -12.990 -0.734 4.333 1.00 97.19 107 HIS A CA 1
ATOM 838 C C . HIS A 1 107 ? -13.841 -1.188 5.529 1.00 97.19 107 HIS A C 1
ATOM 840 O O . HIS A 1 107 ? -14.377 -0.353 6.259 1.00 97.19 107 HIS A O 1
ATOM 846 N N . ASP A 1 108 ? -13.929 -2.495 5.774 1.00 96.88 108 ASP A N 1
ATOM 847 C CA . ASP A 1 108 ? -14.693 -3.053 6.894 1.00 96.88 108 ASP A CA 1
ATOM 848 C C . ASP A 1 108 ? -14.057 -2.759 8.263 1.00 96.88 108 ASP A C 1
ATOM 850 O O . ASP A 1 108 ? -14.758 -2.765 9.276 1.00 96.88 108 ASP A O 1
ATOM 854 N N . ARG A 1 109 ? -12.757 -2.434 8.303 1.00 96.94 109 ARG A N 1
ATOM 855 C CA . ARG A 1 109 ? -12.059 -1.986 9.521 1.00 96.94 109 ARG A CA 1
ATOM 856 C C . ARG A 1 109 ? -12.266 -0.509 9.821 1.00 96.94 109 ARG A C 1
ATOM 858 O O . ARG A 1 109 ? -12.136 -0.116 10.976 1.00 96.94 109 ARG A O 1
ATOM 865 N N . LEU A 1 110 ? -12.574 0.302 8.811 1.00 97.12 110 LEU A N 1
ATOM 866 C CA . LEU A 1 110 ? -12.833 1.727 8.997 1.00 97.12 110 LEU A CA 1
ATOM 867 C C . LEU A 1 110 ? -14.148 1.939 9.750 1.00 97.12 110 LEU A C 1
ATOM 869 O O . LEU A 1 110 ? -15.105 1.170 9.622 1.00 97.12 110 LEU A O 1
ATOM 873 N N . THR A 1 111 ? -14.223 3.028 10.501 1.00 93.62 111 THR A N 1
ATOM 874 C CA . THR A 1 111 ? -15.399 3.377 11.306 1.00 93.62 111 THR A CA 1
ATOM 875 C C . THR A 1 111 ? -16.118 4.596 10.746 1.00 93.62 111 THR A C 1
ATOM 877 O O . THR A 1 111 ? -17.349 4.639 10.743 1.00 93.62 111 THR A O 1
ATOM 880 N N . ARG A 1 112 ? -15.374 5.562 10.196 1.00 97.00 112 ARG A N 1
ATOM 881 C CA . ARG A 1 112 ? -15.933 6.820 9.698 1.00 97.00 112 ARG A CA 1
ATOM 882 C C . ARG A 1 112 ? -16.524 6.639 8.289 1.00 97.00 112 ARG A C 1
ATOM 884 O O . ARG A 1 112 ? -15.815 6.202 7.378 1.00 97.00 112 ARG A O 1
ATOM 891 N N . PRO A 1 113 ? -17.800 7.013 8.056 1.00 97.19 113 PRO A N 1
ATOM 892 C CA . PRO A 1 113 ? -18.430 6.892 6.737 1.00 97.19 113 PRO A CA 1
ATOM 893 C C . PRO A 1 113 ? -17.701 7.662 5.631 1.00 97.19 113 PRO A C 1
ATOM 895 O O . PRO A 1 113 ? -17.635 7.205 4.493 1.00 97.19 113 PRO A O 1
ATOM 898 N N . LYS A 1 114 ? -17.123 8.817 5.974 1.00 97.88 114 LYS A N 1
ATOM 899 C CA . LYS A 1 114 ? -16.380 9.658 5.035 1.00 97.88 114 LYS A CA 1
ATOM 900 C C . LYS A 1 114 ? -15.090 8.984 4.564 1.00 97.88 114 LYS A C 1
ATOM 902 O O . LYS A 1 114 ? -14.894 8.862 3.360 1.00 97.88 114 LYS A O 1
ATOM 907 N N . THR A 1 115 ? -14.273 8.453 5.476 1.00 98.25 115 THR A N 1
ATOM 908 C CA . THR A 1 115 ? -13.069 7.682 5.121 1.00 98.25 115 THR A CA 1
ATOM 909 C C . THR A 1 115 ? -13.397 6.485 4.233 1.00 98.25 115 THR A C 1
ATOM 911 O O . THR A 1 115 ? -12.701 6.236 3.253 1.00 98.25 115 THR A O 1
ATOM 914 N N . LYS A 1 116 ? -14.493 5.769 4.523 1.00 98.06 116 LYS A N 1
ATOM 915 C CA . LYS A 1 116 ? -14.980 4.657 3.690 1.00 98.06 116 LYS A CA 1
ATOM 916 C C . LYS A 1 116 ? -15.302 5.090 2.262 1.00 98.06 116 LYS A C 1
ATOM 918 O O . LYS A 1 116 ? -14.857 4.448 1.311 1.00 98.06 116 LYS A O 1
ATOM 923 N N . ALA A 1 117 ? -16.057 6.179 2.120 1.00 97.81 117 ALA A N 1
ATOM 924 C CA . ALA A 1 117 ? -16.422 6.730 0.820 1.00 97.81 117 ALA A CA 1
ATOM 925 C C . ALA A 1 117 ? -15.182 7.170 0.028 1.00 97.81 117 ALA A C 1
ATOM 927 O O . ALA A 1 117 ? -15.047 6.807 -1.140 1.00 97.81 117 ALA A O 1
ATOM 928 N N . LEU A 1 118 ? -14.254 7.870 0.686 1.00 97.44 118 LEU A N 1
ATOM 929 C CA . LEU A 1 118 ? -12.994 8.314 0.093 1.00 97.44 118 LEU A CA 1
ATOM 930 C C . LEU A 1 118 ? -12.124 7.141 -0.363 1.00 97.44 118 LEU A C 1
ATOM 932 O O . LEU A 1 118 ? -11.650 7.148 -1.494 1.00 97.44 118 LEU A O 1
ATOM 936 N N . LEU A 1 119 ? -11.957 6.103 0.464 1.00 97.12 119 LEU A N 1
ATOM 937 C CA . LEU A 1 119 ? -11.176 4.918 0.095 1.00 97.12 119 LEU A CA 1
ATOM 938 C C . LEU A 1 119 ? -11.763 4.244 -1.151 1.00 97.12 119 LEU A C 1
ATOM 940 O O . LEU A 1 119 ? -11.034 3.916 -2.084 1.00 97.12 119 LEU A O 1
ATOM 944 N N . GLY A 1 120 ? -13.089 4.084 -1.192 1.00 95.50 120 GLY A N 1
ATOM 945 C CA . GLY A 1 120 ? -13.776 3.513 -2.349 1.00 95.50 120 GLY A CA 1
ATOM 946 C C . GLY A 1 120 ? -13.662 4.376 -3.610 1.00 95.50 120 GLY A C 1
ATOM 947 O O . GLY A 1 120 ? -13.521 3.833 -4.706 1.00 95.50 120 GLY A O 1
ATOM 948 N N . A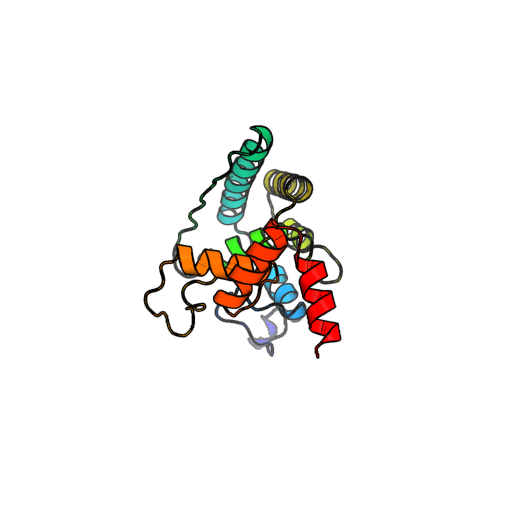LA A 1 121 ? -13.716 5.703 -3.473 1.00 94.56 121 ALA A N 1
ATOM 949 C CA . ALA A 1 121 ? -13.561 6.637 -4.585 1.00 94.56 121 ALA A CA 1
ATOM 950 C C . ALA A 1 121 ? -12.128 6.628 -5.133 1.00 94.56 121 ALA A C 1
ATOM 952 O O . ALA A 1 121 ? -11.940 6.475 -6.340 1.00 94.56 121 ALA A O 1
ATOM 953 N N . VAL A 1 122 ? -11.130 6.723 -4.250 1.00 93.38 122 VAL A N 1
ATOM 954 C CA . VAL A 1 122 ? -9.710 6.682 -4.614 1.00 93.38 122 VAL A CA 1
ATOM 955 C C . VAL A 1 122 ? -9.377 5.360 -5.296 1.00 93.38 122 VAL A C 1
ATOM 957 O O . VAL A 1 122 ? -8.849 5.403 -6.401 1.00 93.38 122 VAL A O 1
ATOM 960 N N . ASN A 1 123 ? -9.760 4.209 -4.730 1.00 93.44 123 ASN A N 1
ATOM 961 C CA . ASN A 1 123 ? -9.456 2.910 -5.341 1.00 93.44 123 ASN A CA 1
ATOM 962 C C . ASN A 1 123 ? -10.028 2.769 -6.761 1.00 93.44 123 ASN A C 1
ATOM 964 O O . ASN A 1 123 ? -9.376 2.253 -7.653 1.00 93.44 123 ASN A O 1
ATOM 968 N N . LYS A 1 124 ? -11.248 3.263 -7.005 1.00 91.56 124 LYS A N 1
ATOM 969 C CA . LYS A 1 124 ? -11.870 3.178 -8.339 1.00 91.56 124 LYS A CA 1
ATOM 970 C C . LYS A 1 124 ? -11.237 4.106 -9.372 1.00 91.56 124 LYS A C 1
ATOM 972 O O . LYS A 1 124 ? -11.316 3.830 -10.565 1.00 91.56 124 LYS A O 1
ATOM 977 N N . ARG A 1 125 ? -10.716 5.253 -8.933 1.00 90.38 125 ARG A N 1
ATOM 978 C CA . ARG A 1 125 ? -10.177 6.298 -9.816 1.00 90.38 125 ARG A CA 1
ATOM 979 C C . ARG A 1 125 ? -8.680 6.134 -10.056 1.00 90.38 125 ARG A C 1
ATOM 981 O O . ARG A 1 125 ? -8.184 6.566 -11.094 1.00 90.38 125 ARG A O 1
ATOM 988 N N . LEU A 1 126 ? -7.968 5.550 -9.097 1.00 86.19 126 LEU A N 1
ATOM 989 C CA . LEU A 1 126 ? -6.526 5.390 -9.120 1.00 86.19 126 LEU A CA 1
ATOM 990 C C . LEU A 1 126 ? -6.160 3.968 -9.560 1.00 86.19 126 LEU A C 1
ATOM 992 O O . LEU A 1 126 ? -6.129 3.055 -8.749 1.00 86.19 126 LEU A O 1
ATOM 996 N N . SER A 1 127 ? -5.802 3.799 -10.833 1.00 81.75 127 SER A N 1
ATOM 997 C CA . SER A 1 127 ? -5.149 2.571 -11.309 1.00 81.75 127 SER A CA 1
ATOM 998 C C . SER A 1 127 ? -3.659 2.614 -10.945 1.00 81.75 127 SER A C 1
ATOM 1000 O O . SER A 1 127 ? -2.824 2.976 -11.778 1.00 81.75 127 SER A O 1
ATOM 1002 N N . ALA A 1 128 ? -3.320 2.307 -9.691 1.00 83.75 128 ALA A N 1
ATOM 1003 C CA . ALA A 1 128 ? -1.942 2.332 -9.203 1.00 83.75 128 ALA A CA 1
ATOM 1004 C C . ALA A 1 128 ? -1.239 0.978 -9.372 1.00 83.75 128 ALA A C 1
ATOM 1006 O O . ALA A 1 128 ? -1.780 -0.069 -9.039 1.00 83.75 128 ALA A O 1
ATOM 1007 N N . ALA A 1 129 ? 0.021 1.014 -9.810 1.00 86.31 129 ALA A N 1
ATOM 1008 C CA . ALA A 1 129 ? 0.955 -0.072 -9.539 1.00 86.31 129 ALA A CA 1
ATOM 1009 C C . ALA A 1 129 ? 1.600 0.191 -8.173 1.00 86.31 129 ALA A C 1
ATOM 1011 O O . ALA A 1 129 ? 2.247 1.226 -7.983 1.00 86.31 129 ALA A O 1
ATOM 1012 N N . VAL A 1 130 ? 1.416 -0.721 -7.221 1.00 89.62 130 VAL A N 1
ATOM 1013 C CA . VAL A 1 130 ? 1.902 -0.552 -5.849 1.00 89.62 130 VAL A CA 1
ATOM 1014 C C . VAL A 1 130 ? 3.214 -1.300 -5.675 1.00 89.62 130 VAL A C 1
ATOM 1016 O O . VAL A 1 130 ? 3.294 -2.507 -5.864 1.00 89.62 130 VAL A O 1
ATOM 1019 N N . ILE A 1 131 ? 4.261 -0.570 -5.295 1.00 87.94 131 ILE A N 1
ATOM 1020 C CA . ILE A 1 131 ? 5.606 -1.123 -5.133 1.00 87.94 131 ILE A CA 1
ATOM 1021 C C . ILE A 1 131 ? 6.020 -0.949 -3.677 1.00 87.94 131 ILE A C 1
ATOM 1023 O O . ILE A 1 131 ? 6.337 0.153 -3.226 1.00 87.94 131 ILE A O 1
ATOM 1027 N N . MET A 1 132 ? 5.995 -2.052 -2.932 1.00 87.00 132 MET A N 1
ATOM 1028 C CA . MET A 1 132 ? 6.331 -2.064 -1.512 1.00 87.00 132 MET A CA 1
ATOM 1029 C C . MET A 1 132 ? 7.827 -2.294 -1.310 1.00 87.00 132 MET A C 1
ATOM 1031 O O . MET A 1 132 ? 8.362 -3.333 -1.699 1.00 87.00 132 MET A O 1
ATOM 1035 N N . LEU A 1 133 ? 8.501 -1.343 -0.660 1.00 82.06 133 LEU A N 1
ATOM 1036 C CA . LEU A 1 133 ? 9.951 -1.379 -0.476 1.00 82.06 133 LEU A CA 1
ATOM 1037 C C . LEU A 1 133 ? 10.327 -1.204 0.986 1.00 82.06 133 LEU A C 1
ATOM 1039 O O . LEU A 1 133 ? 9.921 -0.253 1.650 1.00 82.06 133 LEU A O 1
ATOM 1043 N N . ASP A 1 134 ? 11.162 -2.121 1.458 1.00 82.44 134 ASP A N 1
ATOM 1044 C CA . ASP A 1 134 ? 11.822 -2.025 2.751 1.00 82.44 134 ASP A CA 1
ATOM 1045 C C . ASP A 1 134 ? 13.312 -1.781 2.516 1.00 82.44 134 ASP A C 1
ATOM 1047 O O . ASP A 1 134 ? 14.090 -2.702 2.268 1.00 82.44 134 ASP A O 1
ATOM 1051 N N . LEU A 1 135 ? 13.704 -0.509 2.573 1.00 76.88 135 LEU A N 1
ATOM 1052 C CA . LEU A 1 135 ? 15.077 -0.081 2.306 1.00 76.88 135 LEU A CA 1
ATOM 1053 C C . LEU A 1 135 ? 16.090 -0.648 3.311 1.00 76.88 135 LEU A C 1
ATOM 1055 O O . LEU A 1 135 ? 17.265 -0.772 2.970 1.00 76.88 135 LEU A O 1
ATOM 1059 N N . ALA A 1 136 ? 15.661 -1.000 4.528 1.00 72.44 136 ALA A N 1
ATOM 1060 C CA . ALA A 1 136 ? 16.557 -1.554 5.537 1.00 72.44 136 ALA A CA 1
ATOM 1061 C C . ALA A 1 136 ? 16.894 -3.023 5.247 1.00 72.44 136 ALA A C 1
ATOM 1063 O O . ALA A 1 136 ? 18.032 -3.440 5.456 1.00 72.44 136 ALA A O 1
ATOM 1064 N N . SER A 1 137 ? 15.928 -3.801 4.743 1.00 69.50 137 SER A N 1
ATOM 1065 C CA . SER A 1 137 ? 16.133 -5.220 4.421 1.00 69.50 137 SER A CA 1
ATOM 1066 C C . SER A 1 137 ? 16.552 -5.482 2.972 1.00 69.50 137 SER A C 1
ATOM 1068 O O . SER A 1 137 ? 17.137 -6.527 2.689 1.00 69.50 137 SER A O 1
ATOM 1070 N N . GLN A 1 138 ? 16.297 -4.555 2.044 1.00 66.88 138 GLN A N 1
ATOM 1071 C CA . GLN A 1 138 ? 16.499 -4.756 0.603 1.00 66.88 138 GLN A CA 1
ATOM 1072 C C . GLN A 1 138 ? 17.742 -4.049 0.038 1.00 66.88 138 GLN A C 1
ATOM 1074 O O . GLN A 1 138 ? 17.686 -3.445 -1.037 1.00 66.88 138 GLN A O 1
ATOM 1079 N N . GLN A 1 139 ? 18.887 -4.158 0.716 1.00 60.97 139 GLN A N 1
ATOM 1080 C CA . GLN A 1 139 ? 20.153 -3.682 0.151 1.00 60.97 139 GLN A CA 1
ATOM 1081 C C . GLN A 1 139 ? 20.524 -4.461 -1.121 1.00 60.97 139 GLN A C 1
ATOM 1083 O O . GLN A 1 139 ? 20.377 -5.684 -1.197 1.00 60.97 139 GLN A O 1
ATOM 1088 N N . ILE A 1 140 ? 21.017 -3.752 -2.140 1.00 58.47 140 ILE A N 1
ATOM 1089 C CA . ILE A 1 140 ? 21.526 -4.382 -3.362 1.00 58.47 140 ILE A CA 1
ATOM 1090 C C . ILE A 1 140 ? 22.811 -5.135 -3.001 1.00 58.47 140 ILE A C 1
ATOM 1092 O O . ILE A 1 140 ? 23.764 -4.546 -2.486 1.00 58.47 140 ILE A O 1
ATOM 1096 N N . ALA A 1 141 ? 22.848 -6.439 -3.286 1.00 53.34 141 ALA A N 1
ATOM 1097 C CA . ALA A 1 141 ? 24.036 -7.261 -3.081 1.00 53.34 141 ALA A CA 1
ATOM 1098 C C . ALA A 1 141 ? 25.247 -6.640 -3.803 1.00 53.34 141 ALA A C 1
ATOM 1100 O O . ALA A 1 141 ? 25.213 -6.427 -5.014 1.00 53.34 141 ALA A O 1
ATOM 1101 N N . GLY A 1 142 ? 26.306 -6.334 -3.047 1.00 53.91 142 GLY A N 1
ATOM 1102 C CA . GLY A 1 142 ? 27.532 -5.715 -3.565 1.00 53.91 142 GLY A CA 1
ATOM 1103 C C . GLY A 1 142 ? 27.567 -4.181 -3.542 1.00 53.91 142 GLY A C 1
ATOM 1104 O O . GLY A 1 142 ? 28.578 -3.612 -3.941 1.00 53.91 142 GLY A O 1
ATOM 1105 N N . ALA A 1 143 ? 26.519 -3.504 -3.058 1.00 55.25 143 ALA A N 1
ATOM 1106 C CA . ALA A 1 143 ? 26.484 -2.046 -2.949 1.00 55.25 143 ALA A CA 1
ATOM 1107 C C . ALA A 1 143 ? 25.890 -1.593 -1.605 1.00 55.25 143 ALA A C 1
ATOM 1109 O O . ALA A 1 143 ? 24.783 -1.064 -1.534 1.00 55.25 143 ALA A O 1
ATOM 1110 N N . THR A 1 144 ? 26.663 -1.754 -0.529 1.00 54.59 144 THR A N 1
ATOM 1111 C CA . THR A 1 144 ? 26.347 -1.271 0.833 1.00 54.59 144 THR A CA 1
ATOM 1112 C C . THR A 1 144 ? 26.196 0.257 0.940 1.00 54.59 144 THR A C 1
ATOM 1114 O O . THR A 1 144 ? 25.772 0.750 1.980 1.00 54.59 144 THR A O 1
ATOM 1117 N N . LEU A 1 145 ? 26.511 1.004 -0.127 1.00 59.38 145 LEU A N 1
ATOM 1118 C CA . LEU A 1 145 ? 26.448 2.471 -0.224 1.00 59.38 145 LEU A CA 1
ATOM 1119 C C . LEU A 1 145 ? 25.583 2.971 -1.398 1.00 59.38 145 LEU A C 1
ATOM 1121 O O . LEU A 1 145 ? 25.685 4.137 -1.774 1.00 59.38 145 LEU A O 1
ATOM 1125 N N . ALA A 1 146 ? 24.770 2.114 -2.028 1.00 67.38 146 ALA A N 1
ATOM 1126 C CA . ALA A 1 146 ? 23.896 2.574 -3.108 1.00 67.38 146 ALA A CA 1
ATOM 1127 C C . ALA A 1 146 ? 22.925 3.648 -2.595 1.00 67.38 146 ALA A C 1
ATOM 1129 O O . ALA A 1 146 ? 22.277 3.467 -1.563 1.00 67.38 146 ALA A O 1
ATOM 1130 N N . GLU A 1 147 ? 22.798 4.752 -3.334 1.00 80.81 147 GLU A N 1
ATOM 1131 C CA . GLU A 1 147 ? 21.806 5.777 -3.022 1.00 80.81 147 GLU A CA 1
ATOM 1132 C C . GLU A 1 147 ? 20.392 5.182 -3.028 1.00 80.81 147 GLU A C 1
ATOM 1134 O O . GLU A 1 147 ? 20.068 4.315 -3.846 1.00 80.81 147 GLU A O 1
ATOM 1139 N N . VAL A 1 148 ? 19.516 5.692 -2.159 1.00 80.75 148 VAL A N 1
ATOM 1140 C CA . VAL A 1 148 ? 18.109 5.261 -2.084 1.00 80.75 148 VAL A CA 1
ATOM 1141 C C . VAL A 1 148 ? 17.428 5.364 -3.451 1.00 80.75 148 VAL A C 1
ATOM 1143 O O . VAL A 1 148 ? 16.729 4.441 -3.856 1.00 80.75 148 VAL A O 1
ATOM 1146 N N . SER A 1 149 ? 17.702 6.433 -4.201 1.00 83.31 149 SER A N 1
ATOM 1147 C CA . SER A 1 149 ? 17.246 6.642 -5.583 1.00 83.31 149 SER A CA 1
ATOM 1148 C C . SER A 1 149 ? 17.574 5.455 -6.498 1.00 83.31 149 SER A C 1
ATOM 1150 O O . SER A 1 149 ? 16.728 4.993 -7.264 1.00 83.31 149 SER A O 1
ATOM 1152 N N . THR A 1 150 ? 18.787 4.916 -6.374 1.00 83.94 150 THR A N 1
ATOM 1153 C CA . THR A 1 150 ? 19.282 3.781 -7.153 1.00 83.94 150 THR A CA 1
ATOM 1154 C C . THR A 1 150 ? 18.550 2.501 -6.762 1.00 83.94 150 THR A C 1
ATOM 1156 O O . THR A 1 150 ? 18.102 1.756 -7.635 1.00 83.94 150 THR A O 1
ATOM 1159 N N . VAL A 1 151 ? 18.377 2.261 -5.458 1.00 82.50 151 VAL A N 1
ATOM 1160 C CA . VAL A 1 151 ? 17.630 1.101 -4.948 1.00 82.50 151 VAL A CA 1
ATOM 1161 C C . VAL A 1 151 ? 16.180 1.133 -5.426 1.00 82.50 151 VAL A C 1
ATOM 1163 O O . VAL A 1 151 ? 15.713 0.149 -6.000 1.00 82.50 151 VAL A O 1
ATOM 1166 N N . LEU A 1 152 ? 15.502 2.273 -5.263 1.00 85.31 152 LEU A N 1
ATOM 1167 C CA . LEU A 1 152 ? 14.132 2.490 -5.731 1.00 85.31 152 LEU A CA 1
ATOM 1168 C C . LEU A 1 152 ? 14.021 2.218 -7.234 1.00 85.31 152 LEU A C 1
ATOM 1170 O O . LEU A 1 152 ? 13.195 1.415 -7.657 1.00 85.31 152 LEU A O 1
ATOM 1174 N N . TYR A 1 153 ? 14.895 2.825 -8.038 1.00 87.31 153 TYR A N 1
ATOM 1175 C CA . TYR A 1 153 ? 14.876 2.686 -9.490 1.00 87.31 153 TYR A CA 1
ATOM 1176 C C . TYR A 1 153 ? 14.994 1.224 -9.944 1.00 87.31 153 TYR A C 1
ATOM 1178 O O . TYR A 1 153 ? 14.178 0.754 -10.738 1.00 87.31 153 TYR A O 1
ATOM 1186 N N . TYR A 1 154 ? 15.970 0.473 -9.426 1.00 85.88 154 TYR A N 1
ATOM 1187 C CA . TYR A 1 154 ? 16.137 -0.928 -9.822 1.00 85.88 154 TYR A CA 1
ATOM 1188 C C . TYR A 1 154 ? 15.027 -1.830 -9.307 1.00 85.88 154 TYR A C 1
ATOM 1190 O O . TYR A 1 154 ? 14.669 -2.790 -9.986 1.00 85.88 154 TYR A O 1
ATOM 1198 N N . LYS A 1 155 ? 14.464 -1.529 -8.138 1.00 85.88 155 LYS A N 1
ATOM 1199 C CA . LYS A 1 155 ? 13.318 -2.273 -7.626 1.00 85.88 155 LYS A CA 1
ATOM 1200 C C . LYS A 1 155 ? 12.078 -2.063 -8.479 1.00 85.88 155 LYS A C 1
ATOM 1202 O O . LYS A 1 155 ? 11.453 -3.044 -8.856 1.00 85.88 155 LYS A O 1
ATOM 1207 N N . VAL A 1 156 ? 11.809 -0.829 -8.895 1.00 89.00 156 VAL A N 1
ATOM 1208 C CA . VAL A 1 156 ? 10.736 -0.539 -9.853 1.00 89.00 156 VAL A CA 1
ATOM 1209 C C . VAL A 1 156 ? 10.950 -1.299 -11.161 1.00 89.00 156 VAL A C 1
ATOM 1211 O O . VAL A 1 156 ? 10.014 -1.892 -11.684 1.00 89.00 156 VAL A O 1
ATOM 1214 N N . LEU A 1 157 ? 12.180 -1.356 -11.681 1.00 90.62 157 LEU A N 1
ATOM 1215 C CA . LEU A 1 157 ? 12.466 -2.158 -12.875 1.00 90.62 157 LEU A CA 1
ATOM 1216 C C . LEU A 1 157 ? 12.188 -3.653 -12.663 1.00 90.62 157 LEU A C 1
ATOM 1218 O O . LEU A 1 157 ? 11.624 -4.289 -13.549 1.00 90.62 157 LEU A O 1
ATOM 1222 N N . GLN A 1 158 ? 12.556 -4.211 -11.510 1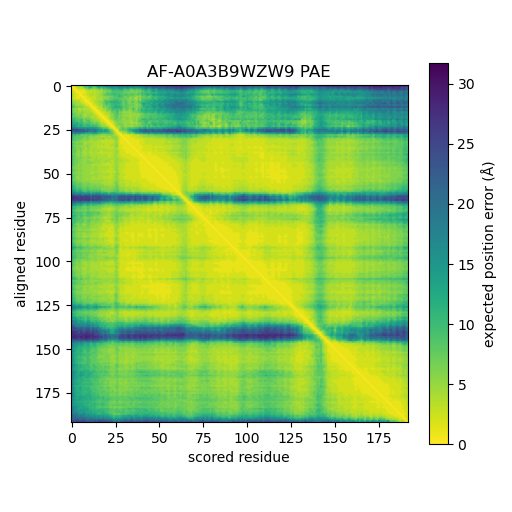.00 88.62 158 GLN A N 1
ATOM 1223 C CA . GLN A 1 158 ? 12.269 -5.612 -11.190 1.00 88.62 158 GLN A CA 1
ATOM 1224 C C . GLN A 1 158 ? 10.760 -5.884 -11.151 1.00 88.62 158 GLN A C 1
ATOM 1226 O O . GLN A 1 158 ? 10.322 -6.860 -11.754 1.00 88.62 158 GLN A O 1
ATOM 1231 N N . GLU A 1 159 ? 9.974 -5.005 -10.523 1.00 86.50 159 GLU A N 1
ATOM 1232 C CA . GLU A 1 159 ? 8.506 -5.119 -10.490 1.00 86.50 159 GLU A CA 1
ATOM 1233 C C . GLU A 1 159 ? 7.875 -4.987 -11.883 1.00 86.50 159 GLU A C 1
ATOM 1235 O O . GLU A 1 159 ? 6.907 -5.665 -12.209 1.00 86.50 159 GLU A O 1
ATOM 1240 N N . LEU A 1 160 ? 8.475 -4.187 -12.768 1.00 88.25 160 LEU A N 1
ATOM 1241 C CA . LEU A 1 160 ? 8.072 -4.086 -14.176 1.00 88.25 160 LEU A CA 1
ATOM 1242 C C . LEU A 1 160 ? 8.551 -5.273 -15.043 1.00 88.25 160 LEU A C 1
ATOM 1244 O O . LEU A 1 160 ? 8.412 -5.239 -16.270 1.00 88.25 160 LEU A O 1
ATOM 1248 N N . GLY A 1 161 ? 9.140 -6.307 -14.435 1.00 90.06 161 GLY A N 1
ATOM 1249 C CA . GLY A 1 161 ? 9.565 -7.537 -15.104 1.00 90.06 161 GLY A CA 1
ATOM 1250 C C . GLY A 1 161 ? 10.900 -7.443 -15.845 1.00 90.06 161 GLY A C 1
ATOM 1251 O O . GLY A 1 161 ? 11.186 -8.294 -16.687 1.00 90.06 161 GLY A O 1
ATOM 1252 N N . TYR A 1 162 ? 11.719 -6.424 -15.576 1.00 92.81 162 TYR A N 1
ATOM 1253 C CA . TYR A 1 162 ? 13.079 -6.356 -16.115 1.00 92.81 162 TYR A CA 1
ATOM 1254 C C . TYR A 1 162 ? 14.039 -7.265 -15.343 1.00 92.81 162 TYR A C 1
ATOM 1256 O O . TYR A 1 162 ? 13.837 -7.594 -14.170 1.00 92.81 162 TYR A O 1
ATOM 1264 N N . SER A 1 163 ? 15.132 -7.644 -16.003 1.00 90.88 163 SER A N 1
ATOM 1265 C CA . SER A 1 163 ? 16.154 -8.510 -15.423 1.00 90.88 163 SER A CA 1
ATOM 1266 C C . SER A 1 163 ? 16.729 -7.972 -14.107 1.00 90.88 163 SER A C 1
ATOM 1268 O O . SER A 1 163 ? 16.987 -6.780 -13.936 1.00 90.88 163 SER A O 1
ATOM 1270 N N . ARG A 1 164 ? 17.045 -8.884 -13.179 1.00 88.06 164 ARG A N 1
ATOM 1271 C CA . ARG A 1 164 ? 17.810 -8.553 -11.964 1.00 88.06 164 ARG A CA 1
ATOM 1272 C C . ARG A 1 164 ? 19.249 -8.134 -12.276 1.00 88.06 164 ARG A C 1
ATOM 1274 O O . ARG A 1 164 ? 19.876 -7.463 -11.461 1.00 88.06 164 ARG A O 1
ATOM 1281 N N . ASN A 1 165 ? 19.780 -8.517 -13.440 1.00 89.75 165 ASN A N 1
ATOM 1282 C CA . ASN A 1 165 ? 21.078 -8.044 -13.901 1.00 89.75 165 ASN A CA 1
ATOM 1283 C C . ASN A 1 165 ? 20.924 -6.646 -14.512 1.00 89.75 165 ASN A C 1
ATOM 1285 O O . ASN A 1 165 ? 20.289 -6.478 -15.550 1.00 89.75 165 ASN A O 1
ATOM 1289 N N . MET A 1 166 ? 21.562 -5.651 -13.894 1.00 86.38 166 MET A N 1
ATOM 1290 C CA . MET A 1 166 ? 21.438 -4.238 -14.273 1.00 86.38 166 MET A CA 1
ATOM 1291 C C . MET A 1 166 ? 21.804 -3.970 -15.741 1.00 86.38 166 MET A C 1
ATOM 1293 O O . MET A 1 166 ? 21.158 -3.155 -16.398 1.00 86.38 166 MET A O 1
ATOM 1297 N N . LYS A 1 167 ? 22.816 -4.665 -16.279 1.00 90.50 167 LYS A N 1
ATOM 1298 C CA . LYS A 1 167 ? 23.238 -4.502 -17.680 1.00 90.50 167 LYS A CA 1
ATOM 1299 C C . LYS A 1 167 ? 22.204 -5.086 -18.639 1.00 90.50 167 LYS A C 1
ATOM 1301 O O . LYS A 1 167 ? 21.908 -4.472 -19.661 1.00 90.50 167 LYS A O 1
ATOM 1306 N N . VAL A 1 168 ? 21.632 -6.236 -18.284 1.00 93.38 168 VAL A N 1
ATOM 1307 C CA . VAL A 1 168 ? 20.563 -6.870 -19.067 1.00 93.38 168 VAL A CA 1
ATOM 1308 C C . VAL A 1 168 ? 19.307 -6.002 -19.034 1.00 93.38 168 VAL A C 1
ATOM 1310 O O . VAL A 1 168 ? 18.782 -5.682 -20.091 1.00 93.38 168 VAL A O 1
ATOM 1313 N N . ALA A 1 169 ? 18.893 -5.503 -17.866 1.00 93.44 169 ALA A N 1
ATOM 1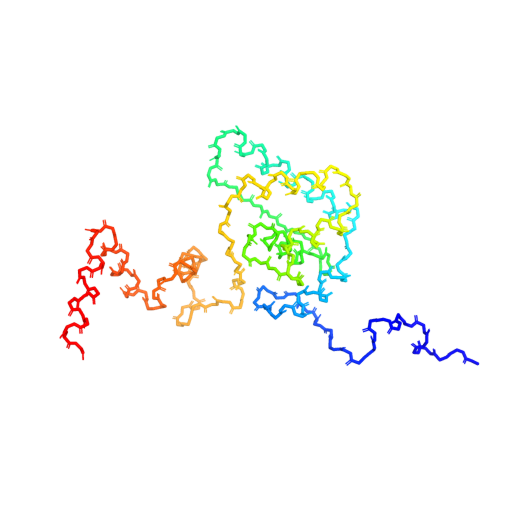314 C CA . ALA A 1 169 ? 17.761 -4.581 -17.753 1.00 93.44 169 ALA A CA 1
ATOM 1315 C C . ALA A 1 169 ? 17.960 -3.306 -18.590 1.00 93.44 169 ALA A C 1
ATOM 1317 O O . ALA A 1 169 ? 17.035 -2.838 -19.254 1.00 93.44 169 ALA A O 1
ATOM 1318 N N . ALA A 1 170 ? 19.173 -2.742 -18.606 1.00 93.19 170 ALA A N 1
ATOM 1319 C CA . ALA A 1 170 ? 19.490 -1.591 -19.449 1.00 93.19 170 ALA A CA 1
ATOM 1320 C C . ALA A 1 170 ? 19.348 -1.910 -20.950 1.00 93.19 170 ALA A C 1
ATOM 1322 O O . ALA A 1 170 ? 18.783 -1.103 -21.693 1.00 93.19 170 ALA A O 1
ATOM 1323 N N . LEU A 1 171 ? 19.808 -3.087 -21.387 1.00 95.19 171 LEU A N 1
ATOM 1324 C CA . LEU A 1 171 ? 19.639 -3.563 -22.761 1.00 95.19 171 LEU A CA 1
ATOM 1325 C C . LEU A 1 171 ? 18.160 -3.778 -23.108 1.00 95.19 171 LEU A C 1
ATOM 1327 O O . LEU A 1 171 ? 17.700 -3.263 -24.123 1.00 95.19 171 LEU A O 1
ATOM 1331 N N . GLU A 1 172 ? 17.401 -4.470 -22.256 1.00 94.75 172 GLU A N 1
ATOM 1332 C CA . GLU A 1 172 ? 15.961 -4.704 -22.427 1.00 94.75 172 GLU A CA 1
ATOM 1333 C C . GLU A 1 172 ? 15.197 -3.386 -22.579 1.00 94.75 172 GLU A C 1
ATOM 1335 O O . GLU A 1 172 ? 14.384 -3.236 -23.490 1.00 94.75 172 GLU A O 1
ATOM 1340 N N . ARG A 1 173 ? 15.490 -2.393 -21.727 1.00 94.94 173 ARG A N 1
ATOM 1341 C CA . ARG A 1 173 ? 14.887 -1.054 -21.813 1.00 94.94 173 ARG A CA 1
ATOM 1342 C C . ARG A 1 173 ? 15.218 -0.366 -23.127 1.00 94.94 173 ARG A C 1
ATOM 1344 O O . ARG A 1 173 ? 14.326 0.220 -23.735 1.00 94.94 173 ARG A O 1
ATOM 1351 N N . LYS A 1 174 ? 16.478 -0.435 -23.568 1.00 96.31 174 LYS A N 1
ATOM 1352 C CA . LYS A 1 174 ? 16.900 0.137 -24.852 1.00 96.31 174 LYS A CA 1
ATOM 1353 C C . LYS A 1 174 ? 16.158 -0.527 -26.013 1.00 96.31 174 LYS A C 1
ATOM 1355 O O . LYS A 1 174 ? 15.543 0.170 -26.807 1.00 96.31 174 LYS A O 1
ATOM 1360 N N . LEU A 1 175 ? 16.122 -1.858 -26.056 1.00 96.50 175 LEU A N 1
ATOM 1361 C CA . LEU A 1 175 ? 15.419 -2.616 -27.095 1.00 96.50 175 LEU A CA 1
ATOM 1362 C C . LEU A 1 175 ? 13.914 -2.322 -27.123 1.00 96.50 175 LEU A C 1
ATOM 1364 O O . LEU A 1 175 ? 13.346 -2.164 -28.201 1.00 96.50 175 LEU A O 1
ATOM 1368 N N . LYS A 1 176 ? 13.262 -2.216 -25.957 1.00 95.12 176 LYS A N 1
ATOM 1369 C CA . LYS A 1 176 ? 11.842 -1.838 -25.863 1.00 95.12 176 LYS A CA 1
ATOM 1370 C C . LYS A 1 176 ? 11.607 -0.404 -26.342 1.00 95.12 176 LYS A C 1
ATOM 1372 O O . LYS A 1 176 ? 10.677 -0.177 -27.110 1.00 95.12 176 LYS A O 1
ATOM 1377 N N . LYS A 1 177 ? 12.469 0.545 -25.953 1.00 95.62 177 LYS A N 1
ATOM 1378 C CA . LYS A 1 177 ? 12.422 1.939 -26.430 1.00 95.62 177 LYS A CA 1
ATOM 1379 C C . LYS A 1 177 ? 12.567 2.020 -27.952 1.00 95.62 177 LYS A C 1
ATOM 1381 O O . LYS A 1 177 ? 11.825 2.758 -28.594 1.00 95.62 177 LYS A O 1
ATOM 1386 N N . ASP A 1 178 ? 13.467 1.221 -28.512 1.00 97.12 178 ASP A N 1
ATOM 1387 C CA . ASP A 1 178 ? 13.743 1.163 -29.949 1.00 97.12 178 ASP A CA 1
ATOM 1388 C C . ASP A 1 178 ? 12.722 0.291 -30.717 1.00 97.12 178 ASP A C 1
ATOM 1390 O O . ASP A 1 178 ? 12.817 0.174 -31.935 1.00 97.12 178 ASP A O 1
ATOM 1394 N N . LYS A 1 179 ? 11.731 -0.312 -30.033 1.00 97.25 179 LYS A N 1
ATOM 1395 C CA . LYS A 1 179 ? 10.719 -1.245 -30.579 1.00 97.25 179 LYS A CA 1
ATOM 1396 C C . LYS A 1 179 ? 11.291 -2.523 -31.221 1.00 97.25 179 LYS A C 1
ATOM 1398 O O . LYS A 1 179 ? 10.642 -3.137 -32.060 1.00 97.25 179 LYS A O 1
ATOM 1403 N N . ARG A 1 180 ? 12.479 -2.961 -30.791 1.00 97.38 180 ARG A N 1
ATOM 1404 C CA . ARG A 1 180 ? 13.203 -4.142 -31.314 1.00 97.38 180 ARG A CA 1
ATOM 1405 C C . ARG A 1 180 ? 13.275 -5.315 -30.336 1.00 97.38 180 ARG A C 1
ATOM 1407 O O . ARG A 1 180 ? 14.018 -6.267 -30.549 1.00 97.38 180 ARG A O 1
ATOM 1414 N N . TYR A 1 181 ? 12.530 -5.250 -29.235 1.00 95.38 181 TYR A N 1
ATOM 1415 C CA . TYR A 1 181 ? 12.583 -6.282 -28.199 1.00 95.38 181 TYR A CA 1
ATOM 1416 C C . TYR A 1 181 ? 12.099 -7.652 -28.696 1.00 95.38 181 TYR A C 1
ATOM 1418 O O . TYR A 1 181 ? 12.781 -8.645 -28.474 1.00 95.38 181 TYR A O 1
ATOM 1426 N N . GLU A 1 182 ? 10.980 -7.711 -29.421 1.00 95.69 182 GLU A N 1
ATOM 1427 C CA . GLU A 1 182 ? 10.464 -8.984 -29.950 1.00 95.69 182 GLU A CA 1
ATOM 1428 C C . GLU A 1 182 ? 11.340 -9.553 -31.077 1.00 95.69 182 GLU A C 1
ATOM 1430 O O . GLU A 1 182 ? 11.549 -10.761 -31.135 1.00 95.69 182 GLU A O 1
ATOM 1435 N N . GLU A 1 183 ? 11.924 -8.690 -31.920 1.00 96.00 183 GLU A N 1
ATOM 1436 C CA . GLU A 1 183 ? 12.938 -9.085 -32.913 1.00 96.00 183 GLU A CA 1
ATOM 1437 C C . GLU A 1 183 ? 14.121 -9.776 -32.223 1.00 96.00 183 GLU A C 1
ATOM 1439 O O . GLU A 1 183 ? 14.491 -10.891 -32.585 1.00 96.00 183 GLU A O 1
ATOM 1444 N N . PHE A 1 184 ? 14.665 -9.146 -31.177 1.00 95.12 184 PHE A N 1
ATOM 1445 C CA . PHE A 1 184 ? 15.744 -9.716 -30.377 1.00 95.12 184 PHE A CA 1
ATOM 1446 C C . PHE A 1 184 ? 15.356 -11.064 -29.757 1.00 95.12 184 PHE A C 1
ATOM 1448 O O . PHE A 1 184 ? 16.133 -12.012 -29.834 1.00 95.12 184 PHE A O 1
ATOM 1455 N N . ARG A 1 185 ? 14.157 -11.176 -29.165 1.00 93.88 185 ARG A N 1
ATOM 1456 C CA . ARG A 1 185 ? 13.687 -12.432 -28.553 1.0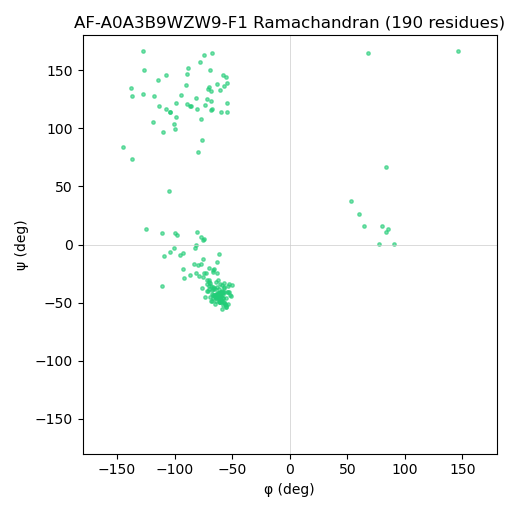0 93.88 185 ARG A CA 1
ATOM 1457 C C . ARG A 1 185 ? 13.585 -13.565 -29.564 1.00 93.88 185 ARG A C 1
ATOM 1459 O O . ARG A 1 185 ? 13.969 -14.682 -29.236 1.00 93.88 185 ARG A O 1
ATOM 1466 N N . LYS A 1 186 ? 13.087 -13.272 -30.766 1.00 96.06 186 LYS A N 1
ATOM 1467 C CA . LYS A 1 186 ? 12.960 -14.257 -31.839 1.00 96.06 186 LYS A CA 1
ATOM 1468 C C . LYS A 1 186 ? 14.330 -14.748 -32.308 1.00 96.06 186 LYS A C 1
ATOM 1470 O O . LYS A 1 186 ? 14.562 -15.948 -32.299 1.00 96.06 186 LYS A O 1
ATOM 1475 N N . LEU A 1 187 ? 15.248 -13.832 -32.625 1.00 95.25 187 LEU A N 1
ATOM 1476 C CA . LEU A 1 187 ? 16.609 -14.187 -33.049 1.00 95.25 187 LEU A CA 1
ATOM 1477 C C . LEU A 1 187 ? 17.348 -14.996 -31.975 1.00 95.25 187 LEU A C 1
ATOM 1479 O O . LEU A 1 187 ? 18.017 -15.973 -32.279 1.00 95.25 187 LEU A O 1
ATOM 1483 N N . PHE A 1 188 ? 17.190 -14.626 -30.703 1.00 93.31 188 PHE A N 1
ATOM 1484 C CA . PHE A 1 188 ? 17.811 -15.355 -29.599 1.00 93.31 188 PHE A CA 1
ATOM 1485 C C . PHE A 1 188 ? 17.299 -16.802 -29.474 1.00 93.31 188 PHE A C 1
ATOM 1487 O O . PHE A 1 188 ? 18.082 -17.691 -29.157 1.00 93.31 188 PHE A O 1
ATOM 1494 N N . GLN A 1 189 ? 16.006 -17.040 -29.733 1.00 94.06 189 GLN A N 1
ATOM 1495 C CA . GLN A 1 189 ? 15.409 -18.384 -29.746 1.00 94.06 189 GLN A CA 1
ATOM 1496 C C . GLN A 1 189 ? 15.813 -19.223 -30.963 1.00 94.06 189 GLN A C 1
ATOM 1498 O O . GLN A 1 189 ? 15.732 -20.439 -30.898 1.00 94.06 189 GLN A O 1
ATOM 1503 N N . GLU A 1 190 ? 16.192 -18.599 -32.078 1.00 93.44 190 GLU A N 1
ATOM 1504 C CA . GLU A 1 190 ? 16.657 -19.314 -33.276 1.00 93.44 190 GLU A CA 1
ATOM 1505 C C . GLU A 1 190 ? 18.121 -19.771 -33.140 1.00 93.44 190 GLU A C 1
ATOM 1507 O O . GLU A 1 190 ? 18.510 -20.776 -33.730 1.00 93.44 190 GLU A O 1
ATOM 1512 N N . GLU A 1 191 ? 18.915 -19.057 -32.340 1.00 88.81 191 GLU A N 1
ATOM 1513 C CA . GLU A 1 191 ? 20.340 -19.330 -32.092 1.00 88.81 191 GLU A CA 1
ATOM 1514 C C . GLU A 1 191 ? 20.601 -20.215 -30.852 1.00 88.81 191 GLU A C 1
ATOM 1516 O O . GLU A 1 191 ? 21.748 -20.596 -30.608 1.00 88.81 191 GLU A O 1
ATOM 1521 N N . THR A 1 192 ? 19.569 -20.525 -30.052 1.00 63.78 192 THR A N 1
ATOM 1522 C CA . THR A 1 192 ? 19.661 -21.350 -28.825 1.00 63.78 192 THR A CA 1
ATOM 1523 C C . THR A 1 192 ? 18.767 -22.576 -28.916 1.00 63.78 192 THR A C 1
ATOM 1525 O O . THR A 1 192 ? 19.255 -23.684 -28.597 1.00 63.78 192 THR A O 1
#

Radius of gyration: 21.17 Å; Cα contacts (8 Å, |Δi|>4): 134; chains: 1; bounding box: 46×41×73 Å

pLDDT: mean 86.96, std 10.67, range [53.34, 98.25]